Protein 3K0T (pdb70)

B-factor: mean 22.32, std 6.53, range [10.37, 53.37]

Foldseek 3Di:
DDAQDDLQAADDPDPDGLWDDDPQKIWDKHWQDRRVDAHDDDPLSGLVSSQSNVQRRQVSVVHGQAQWAEEEKEFLDCVCVVVNVVVVVRDDPPHHHYYYDHDNADPRRTGIMTTMGGD/DDAFDFLQAADDDDPDGLWDQDPQKIWDKFWQDRRVDAHDDDDLSGLVSRQVNVQRRQVSVVHGQAQWAEDEKEFLDCVCVVSNVVVCVRDDPVHHHYDYDHDNADPPRTGIMTTMGGD/DDAFDFLQAADDDDPDGLWDDDPQKIWDKHWQDRNVDDHDDDLLSGLVSRLVNVQRRQVSVVHGQAQWQEDEKEFLDCVCVVSNVVVCVRDDPVHHHYYYDHDNADPPRTGIMTTMGGHD

Structure (mmCIF, N/CA/C/O backbone):
data_3K0T
#
_entry.id   3K0T
#
_cell.length_a   66.896
_cell.length_b   75.714
_cell.length_c   79.304
_cell.angle_alpha   90.00
_cell.angle_beta   90.00
_cell.angle_gamma   90.00
#
_symmetry.space_group_name_H-M   'P 21 21 21'
#
loop_
_entity.id
_entity.type
_entity.pdbx_description
1 polymer 'Endoribonuclease L-PSP, putative'
2 non-polymer beta-D-glucopyranose
3 water water
#
loop_
_atom_site.group_PDB
_atom_site.id
_atom_site.type_symbol
_atom_site.label_atom_id
_atom_site.label_alt_id
_atom_site.label_comp_id
_atom_site.label_asym_id
_atom_site.label_entity_id
_atom_site.label_seq_id
_atom_site.pdbx_PDB_ins_code
_atom_site.Cartn_x
_atom_site.Cartn_y
_atom_site.Cartn_z
_atom_site.occupancy
_atom_site.B_iso_or_equiv
_atom_site.auth_seq_id
_atom_site.auth_comp_id
_atom_site.auth_asym_id
_atom_site.auth_atom_id
_atom_site.pdbx_PDB_model_num
ATOM 1 N N . LYS A 1 20 ? 31.473 8.718 8.641 1.00 37.24 3 LYS A N 1
ATOM 2 C CA . LYS A 1 20 ? 31.361 10.203 8.514 1.00 37.26 3 LYS A CA 1
ATOM 3 C C . LYS A 1 20 ? 31.939 10.674 7.173 1.00 36.34 3 LYS A C 1
ATOM 4 O O . LYS A 1 20 ? 33.104 10.402 6.841 1.00 36.93 3 LYS A O 1
ATOM 10 N N . THR A 1 21 ? 31.111 11.399 6.423 1.00 33.86 4 THR A N 1
ATOM 11 C CA . THR A 1 21 ? 31.461 11.874 5.092 1.00 32.39 4 THR A CA 1
ATOM 12 C C . THR A 1 21 ? 31.190 13.374 4.927 1.00 29.89 4 THR A C 1
ATOM 13 O O . THR A 1 21 ? 30.177 13.880 5.405 1.00 29.20 4 THR A O 1
ATOM 17 N N . VAL A 1 22 ? 32.084 14.075 4.234 1.00 27.47 5 VAL A N 1
ATOM 18 C CA . VAL A 1 22 ? 31.846 15.471 3.920 1.00 25.08 5 VAL A CA 1
ATOM 19 C C . VAL A 1 22 ? 31.080 15.438 2.603 1.00 24.53 5 VAL A C 1
ATOM 20 O O . VAL A 1 22 ? 31.519 14.796 1.651 1.00 23.93 5 VAL A O 1
ATOM 24 N N . ILE A 1 23 ? 29.931 16.110 2.568 1.00 23.60 6 ILE A N 1
ATOM 25 C CA . ILE A 1 23 ? 29.135 16.201 1.347 1.00 23.09 6 ILE A CA 1
ATOM 26 C C . ILE A 1 23 ? 29.447 17.554 0.712 1.00 23.36 6 ILE A C 1
ATOM 27 O O . ILE A 1 23 ? 29.370 18.597 1.369 1.00 23.15 6 ILE A O 1
ATOM 32 N N . THR A 1 24 ? 29.810 17.521 -0.564 1.00 22.33 7 THR A N 1
ATOM 33 C CA . THR A 1 24 ? 30.198 18.724 -1.274 1.00 22.89 7 THR A CA 1
ATOM 34 C C . THR A 1 24 ? 29.851 18.620 -2.746 1.00 22.36 7 THR A C 1
ATOM 35 O O . THR A 1 24 ? 30.141 17.605 -3.375 1.00 21.83 7 THR A O 1
ATOM 39 N N . SER A 1 25 ? 29.261 19.681 -3.292 1.00 22.27 8 SER A N 1
ATOM 40 C CA . SER A 1 25 ? 28.953 19.760 -4.716 1.00 21.71 8 SER A CA 1
ATOM 41 C C . SER A 1 25 ? 29.230 21.180 -5.203 1.00 21.49 8 SER A C 1
ATOM 42 O O . SER A 1 25 ? 28.870 22.152 -4.528 1.00 21.40 8 SER A O 1
ATOM 45 N N . ASP A 1 26 ? 29.864 21.306 -6.369 1.00 20.68 9 ASP A N 1
ATOM 46 C CA . ASP A 1 26 ? 30.154 22.632 -6.895 1.00 20.38 9 ASP A CA 1
ATOM 47 C C . ASP A 1 26 ? 28.902 23.278 -7.505 1.00 20.48 9 ASP A C 1
ATOM 48 O O . ASP A 1 26 ? 28.943 24.421 -7.947 1.00 20.09 9 ASP A O 1
ATOM 53 N N . LYS A 1 27 ? 27.787 22.546 -7.485 1.00 19.72 10 LYS A N 1
ATOM 54 C CA . LYS A 1 27 ? 26.505 23.069 -7.955 1.00 20.34 10 LYS A CA 1
ATOM 55 C C . LYS A 1 27 ? 25.901 23.926 -6.830 1.00 19.87 10 LYS A C 1
ATOM 56 O O . LYS A 1 27 ? 25.017 24.747 -7.062 1.00 19.02 10 LYS A O 1
ATOM 62 N N . ALA A 1 28 ? 26.381 23.710 -5.604 1.00 19.09 11 ALA A N 1
ATOM 63 C CA . ALA A 1 28 ? 25.909 24.464 -4.430 1.00 18.59 11 ALA A CA 1
ATOM 64 C C . ALA A 1 28 ? 26.963 25.541 -4.133 1.00 18.02 11 ALA A C 1
ATOM 65 O O . ALA A 1 28 ? 28.111 25.403 -4.542 1.00 18.43 11 ALA A O 1
ATOM 67 N N . PRO A 1 29 ? 26.594 26.610 -3.406 1.00 17.22 12 PRO A N 1
ATOM 68 C CA . PRO A 1 29 ? 27.580 27.670 -3.117 1.00 16.91 12 PRO A CA 1
ATOM 69 C C . PRO A 1 29 ? 28.829 27.151 -2.396 1.00 17.14 12 PRO A C 1
ATOM 70 O O . PRO A 1 29 ? 28.728 26.295 -1.518 1.00 15.37 12 PRO A O 1
ATOM 74 N N . ALA A 1 30 ? 29.997 27.687 -2.750 1.00 17.94 13 ALA A N 1
ATOM 75 C CA . ALA A 1 30 ? 31.236 27.272 -2.088 1.00 19.39 13 ALA A CA 1
ATOM 76 C C . ALA A 1 30 ? 31.113 27.522 -0.582 1.00 19.76 13 ALA A C 1
ATOM 77 O O . ALA A 1 30 ? 30.542 28.535 -0.169 1.00 20.43 13 ALA A O 1
ATOM 79 N N . ALA A 1 31 ? 31.617 26.581 0.217 1.00 19.60 14 ALA A N 1
ATOM 80 C CA . ALA A 1 31 ? 31.634 26.695 1.671 1.00 20.81 14 ALA A CA 1
ATOM 81 C C . ALA A 1 31 ? 33.026 27.187 2.065 1.00 22.11 14 ALA A C 1
ATOM 82 O O . ALA A 1 31 ? 33.957 26.395 2.234 1.00 22.40 14 ALA A O 1
ATOM 84 N N . ILE A 1 32 ? 33.166 28.500 2.166 1.00 22.80 15 ILE A N 1
ATOM 85 C CA . ILE A 1 32 ? 34.436 29.103 2.535 1.00 23.51 15 ILE A CA 1
ATOM 86 C C . ILE A 1 32 ? 34.331 29.414 4.016 1.00 22.30 15 ILE A C 1
ATOM 87 O O . ILE A 1 32 ? 33.455 30.155 4.454 1.00 22.67 15 ILE A O 1
ATOM 92 N N . GLY A 1 33 ? 35.195 28.793 4.800 1.00 21.50 16 GLY A N 1
ATOM 93 C CA . GLY A 1 33 ? 35.114 28.993 6.230 1.00 21.14 16 GLY A CA 1
ATOM 94 C C . GLY A 1 33 ? 35.107 27.645 6.914 1.00 20.62 16 GLY A C 1
ATOM 95 O O . GLY A 1 33 ? 35.150 26.608 6.252 1.00 20.14 16 GLY A O 1
ATOM 96 N N . PRO A 1 34 ? 35.023 27.629 8.244 1.00 20.27 17 PRO A N 1
ATOM 97 C CA . PRO A 1 34 ? 35.032 26.361 8.971 1.00 19.65 17 PRO A CA 1
ATOM 98 C C . PRO A 1 34 ? 33.729 25.555 9.022 1.00 18.86 17 PRO A C 1
ATOM 99 O O . PRO A 1 34 ? 33.232 25.252 10.102 1.00 18.85 17 PRO A O 1
ATOM 103 N N . TYR A 1 35 ? 33.180 25.203 7.865 1.00 17.50 18 TYR A N 1
ATOM 104 C CA . TYR A 1 35 ? 31.955 24.398 7.827 1.00 17.27 18 TYR A CA 1
ATOM 105 C C . TYR A 1 35 ? 31.875 23.646 6.510 1.00 17.08 18 TYR A C 1
ATOM 106 O O . TYR A 1 35 ? 32.571 23.987 5.552 1.00 17.03 18 TYR A O 1
ATOM 115 N N . SER A 1 36 ? 31.019 22.632 6.459 1.00 16.23 19 SER A N 1
ATOM 116 C CA . SER A 1 36 ? 30.830 21.862 5.223 1.00 16.62 19 SER A CA 1
ATOM 117 C C . SER A 1 36 ? 29.404 22.063 4.736 1.00 16.18 19 SER A C 1
ATOM 118 O O . SER A 1 36 ? 28.519 22.378 5.535 1.00 16.04 19 SER A O 1
ATOM 121 N N . GLN A 1 37 ? 29.179 21.879 3.437 1.00 16.60 20 GLN A N 1
ATOM 122 C CA . GLN A 1 37 ? 27.829 22.004 2.881 1.00 16.74 20 GLN A CA 1
ATOM 123 C C . GLN A 1 37 ? 26.907 21.045 3.617 1.00 16.79 20 GLN A C 1
ATOM 124 O O . GLN A 1 37 ? 25.762 21.372 3.916 1.00 17.04 20 GLN A O 1
ATOM 130 N N . ALA A 1 38 ? 27.417 19.857 3.913 1.00 16.59 21 ALA A N 1
ATOM 131 C CA . ALA A 1 38 ? 26.665 18.871 4.685 1.00 17.75 21 ALA A CA 1
ATOM 132 C C . ALA A 1 38 ? 27.601 17.804 5.240 1.00 17.80 21 ALA A C 1
ATOM 133 O O . ALA A 1 38 ? 28.687 17.590 4.707 1.00 18.19 21 ALA A O 1
ATOM 135 N N . ILE A 1 39 ? 27.193 17.170 6.336 1.00 18.91 22 ILE A N 1
ATOM 136 C CA . ILE A 1 39 ? 27.976 16.084 6.923 1.00 19.74 22 ILE A CA 1
ATOM 137 C C . ILE A 1 39 ? 27.057 14.874 7.010 1.00 21.21 22 ILE A C 1
ATOM 138 O O . ILE A 1 39 ? 25.949 14.958 7.544 1.00 20.18 22 ILE A O 1
ATOM 143 N N . LYS A 1 40 ? 27.513 13.757 6.459 1.00 22.39 23 LYS A N 1
ATOM 144 C CA . LYS A 1 40 ? 26.750 12.518 6.532 1.00 24.66 23 LYS A CA 1
ATOM 145 C C . LYS A 1 40 ? 27.314 11.661 7.663 1.00 25.18 23 LYS A C 1
ATOM 146 O O . LYS A 1 40 ? 28.501 11.369 7.674 1.00 25.85 23 LYS A O 1
ATOM 152 N N . ALA A 1 41 ? 26.471 11.289 8.624 1.00 25.89 24 ALA A N 1
ATOM 153 C CA . ALA A 1 41 ? 26.903 10.428 9.724 1.00 26.13 24 ALA A CA 1
ATOM 154 C C . ALA A 1 41 ? 25.938 9.249 9.766 1.00 26.65 24 ALA A C 1
ATOM 155 O O . ALA A 1 41 ? 24.774 9.388 10.158 1.00 26.41 24 ALA A O 1
ATOM 157 N N . GLY A 1 42 ? 26.429 8.090 9.334 1.00 27.47 25 GLY A N 1
ATOM 158 C CA . GLY A 1 42 ? 25.583 6.912 9.267 1.00 27.00 25 GLY A CA 1
ATOM 159 C C . GLY A 1 42 ? 24.590 7.146 8.146 1.00 26.95 25 GLY A C 1
ATOM 160 O O . GLY A 1 42 ? 24.982 7.473 7.027 1.00 27.11 25 GLY A O 1
ATOM 161 N N . ASN A 1 43 ? 23.306 7.010 8.457 1.00 25.75 26 ASN A N 1
ATOM 162 C CA . ASN A 1 43 ? 22.249 7.233 7.477 1.00 26.02 26 ASN A CA 1
ATOM 163 C C . ASN A 1 43 ? 21.742 8.674 7.475 1.00 24.70 26 ASN A C 1
ATOM 164 O O . ASN A 1 43 ? 20.949 9.053 6.614 1.00 24.64 26 ASN A O 1
ATOM 169 N N . THR A 1 44 ? 22.195 9.466 8.441 1.00 22.66 27 THR A N 1
ATOM 170 C CA . THR A 1 44 ? 21.698 10.827 8.585 1.00 21.61 27 THR A CA 1
ATOM 171 C C . THR A 1 44 ? 22.605 11.926 8.013 1.00 20.89 27 THR A C 1
ATOM 172 O O . THR A 1 44 ? 23.805 11.996 8.310 1.00 21.20 27 THR A O 1
ATOM 176 N N . VAL A 1 45 ? 22.025 12.775 7.170 1.00 19.58 28 VAL A N 1
ATOM 177 C CA . VAL A 1 45 ? 22.778 13.866 6.565 1.00 19.54 28 VAL A CA 1
ATOM 178 C C . VAL A 1 45 ? 22.311 15.184 7.169 1.00 19.29 28 VAL A C 1
ATOM 179 O O . VAL A 1 45 ? 21.136 15.558 7.054 1.00 18.97 28 VAL A O 1
ATOM 183 N N . TYR A 1 46 ? 23.247 15.861 7.829 1.00 18.31 29 TYR A N 1
ATOM 184 C CA . TYR A 1 46 ? 23.014 17.152 8.462 1.00 18.34 29 TYR A CA 1
ATOM 185 C C . TYR A 1 46 ? 23.451 18.204 7.465 1.00 18.23 29 TYR A C 1
ATOM 186 O O . TYR A 1 46 ? 24.645 18.360 7.193 1.00 18.56 29 TYR A O 1
ATOM 203 N N . SER A 1 48 ? 23.793 22.086 6.017 1.00 16.35 31 SER A N 1
ATOM 204 C CA . SER A 1 48 ? 23.984 23.451 6.464 1.00 15.96 31 SER A CA 1
ATOM 205 C C . SER A 1 48 ? 22.860 24.332 5.975 1.00 15.89 31 SER A C 1
ATOM 206 O O . SER A 1 48 ? 22.161 24.003 5.017 1.00 14.97 31 SER A O 1
ATOM 209 N N . GLY A 1 49 ? 22.714 25.468 6.640 1.00 16.13 32 GLY A N 1
ATOM 210 C CA . GLY A 1 49 ? 21.714 26.421 6.235 1.00 16.01 32 GLY A CA 1
ATOM 211 C C . GLY A 1 49 ? 22.157 26.910 4.883 1.00 16.58 32 GLY A C 1
ATOM 212 O O . GLY A 1 49 ? 23.358 27.088 4.630 1.00 17.36 32 GLY A O 1
ATOM 213 N N . GLN A 1 50 ? 21.196 27.093 3.992 1.00 15.55 33 GLN A N 1
ATOM 214 C CA . GLN A 1 50 ? 21.519 27.596 2.674 1.00 15.55 33 GLN A CA 1
ATOM 215 C C . GLN A 1 50 ? 20.843 28.953 2.527 1.00 14.71 33 GLN A C 1
ATOM 216 O O . GLN A 1 50 ? 19.694 29.124 2.917 1.00 14.79 33 GLN A O 1
ATOM 222 N N . ILE A 1 51 ? 21.577 29.929 2.005 1.00 14.75 34 ILE A N 1
ATOM 223 C CA . ILE A 1 51 ? 20.997 31.240 1.762 1.00 14.39 34 ILE A CA 1
ATOM 224 C C . ILE A 1 51 ? 20.866 31.411 0.252 1.00 14.30 34 ILE A C 1
ATOM 225 O O . ILE A 1 51 ? 21.367 30.589 -0.516 1.00 13.03 34 ILE A O 1
ATOM 230 N N . PRO A 1 52 ? 20.176 32.473 -0.184 1.00 14.29 35 PRO A N 1
ATOM 231 C CA . PRO A 1 52 ? 19.952 32.764 -1.602 1.00 15.14 35 PRO A CA 1
ATOM 232 C C . PRO A 1 52 ? 21.174 33.151 -2.427 1.00 15.00 35 PRO A C 1
ATOM 233 O O . PRO A 1 52 ? 21.104 34.112 -3.187 1.00 15.20 35 PRO A O 1
ATOM 237 N N . LEU A 1 53 ? 22.275 32.414 -2.310 1.00 15.57 36 LEU A N 1
ATOM 238 C CA . LEU A 1 53 ? 23.471 32.728 -3.087 1.00 16.10 36 LEU A CA 1
ATOM 239 C C . LEU A 1 53 ? 23.427 32.040 -4.444 1.00 15.90 36 LEU A C 1
ATOM 240 O O . LEU A 1 53 ? 23.095 30.866 -4.530 1.00 15.89 36 LEU A O 1
ATOM 245 N N . ASP A 1 54 ? 23.747 32.784 -5.500 1.00 16.40 37 ASP A N 1
ATOM 246 C CA . ASP A 1 54 ? 23.853 32.216 -6.853 1.00 16.63 37 ASP A CA 1
ATOM 247 C C . ASP A 1 54 ? 25.261 31.620 -6.770 1.00 17.03 37 ASP A C 1
ATOM 248 O O . ASP A 1 54 ? 26.229 32.354 -6.625 1.00 17.83 37 ASP A O 1
ATOM 253 N N . PRO A 1 55 ? 25.394 30.285 -6.861 1.00 17.11 38 PRO A N 1
ATOM 254 C 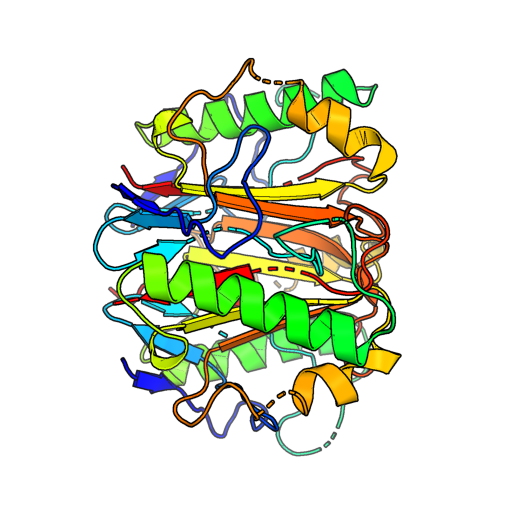CA . PRO A 1 55 ? 26.730 29.681 -6.757 1.00 16.99 38 PRO A CA 1
ATOM 255 C C . PRO A 1 55 ? 27.821 30.268 -7.655 1.00 17.44 38 PRO A C 1
ATOM 256 O O . PRO A 1 55 ? 28.958 30.408 -7.227 1.00 16.76 38 PRO A O 1
ATOM 260 N N . SER A 1 56 ? 27.480 30.603 -8.895 1.00 18.61 39 SER A N 1
ATOM 261 C CA . SER A 1 56 ? 28.474 31.136 -9.825 1.00 20.16 39 SER A CA 1
ATOM 262 C C . SER A 1 56 ? 28.850 32.596 -9.598 1.00 19.28 39 SER A C 1
ATOM 263 O O . SER A 1 56 ? 29.930 33.015 -9.993 1.00 20.68 39 SER A O 1
ATOM 266 N N . THR A 1 57 ? 27.984 33.387 -8.977 1.00 18.64 40 THR A N 1
ATOM 267 C CA . THR A 1 57 ? 28.351 34.781 -8.746 1.00 18.10 40 THR A CA 1
ATOM 268 C C . THR A 1 57 ? 28.640 35.091 -7.284 1.00 17.61 40 THR A C 1
ATOM 269 O O . THR A 1 57 ? 29.251 36.115 -6.973 1.00 17.34 40 THR A O 1
ATOM 281 N N . GLU A 1 59 ? 26.632 36.123 -5.094 1.00 17.91 42 GLU A N 1
ATOM 282 C CA . GLU A 1 59 ? 25.833 37.293 -4.704 1.00 18.21 42 GLU A CA 1
ATOM 283 C C . GLU A 1 59 ? 24.419 36.729 -4.498 1.00 17.67 42 GLU A C 1
ATOM 284 O O . GLU A 1 59 ? 24.088 35.681 -5.058 1.00 17.41 42 GLU A O 1
ATOM 290 N N . LEU A 1 60 ? 23.593 37.427 -3.725 1.00 17.22 43 LEU A N 1
ATOM 291 C CA . LEU A 1 60 ? 22.219 36.995 -3.525 1.00 17.38 43 LEU A CA 1
ATOM 292 C C . LEU A 1 60 ? 21.394 37.360 -4.746 1.00 17.02 43 LEU A C 1
ATOM 293 O O . LEU A 1 60 ? 21.596 38.422 -5.328 1.00 17.14 43 LEU A O 1
ATOM 298 N N . VAL A 1 61 ? 20.475 36.478 -5.136 1.00 16.76 44 VAL A N 1
ATOM 299 C CA . VAL A 1 61 ? 19.601 36.767 -6.269 1.00 17.03 44 VAL A CA 1
ATOM 300 C C . VAL A 1 61 ? 18.564 37.770 -5.739 1.00 18.00 44 VAL A C 1
ATOM 301 O O . VAL A 1 61 ? 18.300 37.806 -4.531 1.00 17.41 44 VAL A O 1
ATOM 305 N N . GLU A 1 62 ? 18.008 38.594 -6.627 1.00 18.20 45 GLU A N 1
ATOM 306 C CA . GLU A 1 62 ? 17.026 39.618 -6.241 1.00 19.87 45 GLU A CA 1
ATOM 307 C C . GLU A 1 62 ? 15.572 39.109 -6.267 1.00 18.39 45 GLU A C 1
ATOM 308 O O . GLU A 1 62 ? 15.183 38.371 -7.170 1.00 18.46 45 GLU A O 1
ATOM 314 N N . GLY A 1 63 ? 14.772 39.513 -5.281 1.00 17.43 46 GLY A N 1
ATOM 315 C CA . GLY A 1 63 ? 13.366 39.109 -5.239 1.00 16.38 46 GLY A CA 1
ATOM 316 C C . GLY A 1 63 ? 13.082 37.938 -4.307 1.00 16.29 46 GLY A C 1
ATOM 317 O O . GLY A 1 63 ? 13.820 36.945 -4.315 1.00 16.15 46 GLY A O 1
ATOM 318 N N . ILE A 1 64 ? 12.008 38.026 -3.518 1.00 14.79 47 ILE A N 1
ATOM 319 C CA . ILE A 1 64 ? 11.707 36.960 -2.563 1.00 15.23 47 ILE A CA 1
ATOM 320 C C . ILE A 1 64 ? 11.436 35.584 -3.208 1.00 15.23 47 ILE A C 1
ATOM 321 O O . ILE A 1 64 ? 11.962 34.573 -2.736 1.00 15.19 47 ILE A O 1
ATOM 326 N N . GLU A 1 65 ? 10.675 35.535 -4.304 1.00 15.12 48 GLU A N 1
ATOM 327 C CA . GLU A 1 65 ? 10.398 34.261 -4.975 1.00 15.83 48 GLU A CA 1
ATOM 328 C C . GLU A 1 65 ? 11.709 33.646 -5.485 1.00 15.49 48 GLU A C 1
ATOM 329 O O . GLU A 1 65 ? 11.953 32.453 -5.306 1.00 14.56 48 GLU A O 1
ATOM 335 N N . ALA A 1 66 ? 12.544 34.465 -6.118 1.00 15.01 49 ALA A N 1
ATOM 336 C CA . ALA A 1 66 ? 13.820 33.982 -6.629 1.00 15.71 49 ALA A CA 1
ATOM 337 C C . ALA A 1 66 ? 14.739 33.541 -5.485 1.00 15.39 49 ALA A C 1
ATOM 338 O O . ALA A 1 66 ? 15.500 32.594 -5.639 1.00 15.82 49 ALA A O 1
ATOM 340 N N . GLN A 1 67 ? 14.673 34.223 -4.342 1.00 15.37 50 GLN A N 1
ATOM 341 C CA . GLN A 1 67 ? 15.509 33.844 -3.204 1.00 14.44 50 GLN A CA 1
ATOM 342 C C . GLN A 1 67 ? 15.032 32.520 -2.607 1.00 14.92 50 GLN A C 1
ATOM 343 O O . GLN A 1 67 ? 15.853 31.649 -2.296 1.00 14.03 50 GLN A O 1
ATOM 349 N N . ILE A 1 68 ? 13.713 32.358 -2.455 1.00 15.28 51 ILE A N 1
ATOM 350 C CA . ILE A 1 68 ? 13.176 31.108 -1.913 1.00 15.55 51 ILE A CA 1
ATOM 351 C C . ILE A 1 68 ? 13.577 29.980 -2.851 1.00 15.75 51 ILE A C 1
ATOM 352 O O . ILE A 1 68 ? 14.058 28.920 -2.414 1.00 14.54 51 ILE A O 1
ATOM 357 N N . THR A 1 69 ? 13.403 30.225 -4.146 1.00 15.40 52 THR A N 1
ATOM 358 C CA . THR A 1 69 ? 13.718 29.226 -5.158 1.00 16.06 52 THR A CA 1
ATOM 359 C C . THR A 1 69 ? 15.207 28.900 -5.143 1.00 16.13 52 THR A C 1
ATOM 360 O O . THR A 1 69 ? 15.585 27.736 -5.254 1.00 16.23 52 THR A O 1
ATOM 364 N N . GLN A 1 70 ? 16.057 29.916 -4.992 1.00 16.09 53 GLN A N 1
ATOM 365 C CA . GLN A 1 70 ? 17.494 29.654 -4.962 1.00 15.71 53 GLN A CA 1
ATOM 366 C C . GLN A 1 70 ? 17.907 28.825 -3.749 1.00 15.38 53 GLN A C 1
ATOM 367 O O . GLN A 1 70 ? 18.798 27.981 -3.856 1.00 15.92 53 GLN A O 1
ATOM 373 N N . VAL A 1 71 ? 17.289 29.071 -2.594 1.00 15.04 54 VAL A N 1
ATOM 374 C CA . VAL A 1 71 ? 17.634 28.282 -1.407 1.00 14.71 54 VAL A CA 1
ATOM 375 C C . VAL A 1 71 ? 17.260 26.819 -1.654 1.00 14.48 54 VAL A C 1
ATOM 376 O O . VAL A 1 71 ? 18.016 25.911 -1.298 1.00 14.15 54 VAL A O 1
ATOM 380 N N . PHE A 1 72 ? 16.104 26.584 -2.275 1.00 14.07 55 PHE A N 1
ATOM 381 C CA . PHE A 1 72 ? 15.708 25.209 -2.555 1.00 13.99 55 PHE A CA 1
ATOM 382 C C . PHE A 1 72 ? 16.642 24.560 -3.579 1.00 14.65 55 PHE A C 1
ATOM 383 O O . PHE A 1 72 ? 17.002 23.396 -3.428 1.00 14.95 55 PHE A O 1
ATOM 391 N N . GLU A 1 73 ? 17.050 25.307 -4.602 1.00 15.18 56 GLU A N 1
ATOM 392 C CA . GLU A 1 73 ? 17.985 24.770 -5.594 1.00 16.16 56 GLU A CA 1
ATOM 393 C C . GLU A 1 73 ? 19.317 24.407 -4.923 1.00 16.40 56 GLU A C 1
ATOM 394 O O . GLU A 1 73 ? 19.890 23.354 -5.190 1.00 16.69 56 GLU A O 1
ATOM 400 N N . ASN A 1 74 ? 19.801 25.285 -4.047 1.00 16.24 57 ASN A N 1
ATOM 401 C CA . ASN A 1 74 ? 21.055 25.033 -3.344 1.00 15.85 57 ASN A CA 1
ATOM 402 C C . ASN A 1 74 ? 20.951 23.780 -2.463 1.00 15.41 57 ASN A C 1
ATOM 403 O O . ASN A 1 74 ? 21.854 22.929 -2.484 1.00 15.42 57 ASN A O 1
ATOM 408 N N . LEU A 1 75 ? 19.854 23.650 -1.712 1.00 14.01 58 LEU A N 1
ATOM 409 C CA . LEU A 1 75 ? 19.665 22.467 -0.876 1.00 14.30 58 LEU A CA 1
ATOM 410 C C . LEU A 1 75 ? 19.505 21.212 -1.744 1.00 15.26 58 LEU A C 1
ATOM 411 O O . LEU A 1 75 ? 19.975 20.128 -1.370 1.00 14.28 58 LEU A O 1
ATOM 416 N N . LYS A 1 76 ? 18.838 21.357 -2.889 1.00 15.18 59 LYS A N 1
ATOM 417 C CA . LYS A 1 76 ? 18.645 20.224 -3.799 1.00 17.43 59 LYS A CA 1
ATOM 418 C C . LYS A 1 76 ? 20.006 19.715 -4.295 1.00 17.42 59 LYS A C 1
ATOM 419 O O . LYS A 1 76 ? 20.240 18.510 -4.334 1.00 17.90 59 LYS A O 1
ATOM 425 N N . SER A 1 77 ? 20.902 20.642 -4.639 1.00 16.95 60 SER A N 1
ATOM 426 C CA . SER A 1 77 ? 22.255 20.299 -5.087 1.00 17.64 60 SER A CA 1
ATOM 427 C C . SER A 1 77 ? 23.047 19.517 -4.033 1.00 17.95 60 SER A C 1
ATOM 428 O O . SER A 1 77 ? 23.766 18.572 -4.351 1.00 18.49 60 SER A O 1
ATOM 431 N N . VAL A 1 78 ? 22.908 19.917 -2.777 1.00 18.24 61 VAL A N 1
ATOM 432 C CA . VAL A 1 78 ? 23.612 19.250 -1.683 1.00 18.27 61 VAL A CA 1
ATOM 433 C C . VAL A 1 78 ? 22.999 17.862 -1.427 1.00 18.44 61 VAL A C 1
ATOM 434 O O . VAL A 1 78 ? 23.726 16.880 -1.254 1.00 17.07 61 VAL A O 1
ATOM 438 N N . ALA A 1 79 ? 21.670 17.790 -1.432 1.00 18.10 62 ALA A N 1
ATOM 439 C CA . ALA A 1 79 ? 20.971 16.520 -1.255 1.00 20.08 62 ALA A CA 1
ATOM 440 C C . ALA A 1 79 ? 21.414 15.528 -2.344 1.00 20.95 62 ALA A C 1
ATOM 441 O O . ALA A 1 79 ? 21.657 14.359 -2.060 1.00 21.69 62 ALA A O 1
ATOM 443 N N . GLN A 1 80 ? 21.546 15.996 -3.582 1.00 21.34 63 GLN A N 1
ATOM 444 C CA . GLN A 1 80 ? 21.989 15.109 -4.657 1.00 22.71 63 GLN A CA 1
ATOM 445 C C . GLN A 1 80 ? 23.432 14.618 -4.449 1.00 22.67 63 GLN A C 1
ATOM 446 O O . GLN A 1 80 ? 23.739 13.451 -4.687 1.00 23.36 63 GLN A O 1
ATOM 452 N N . ALA A 1 81 ? 24.300 15.503 -3.975 1.00 22.89 64 ALA A N 1
ATOM 453 C CA . ALA A 1 81 ? 25.692 15.155 -3.700 1.00 23.55 64 ALA A CA 1
ATOM 454 C C . ALA A 1 81 ? 25.769 14.106 -2.586 1.00 23.76 64 ALA A C 1
ATOM 455 O O . ALA A 1 81 ? 26.755 13.379 -2.474 1.00 24.05 64 ALA A O 1
ATOM 457 N N . ALA A 1 82 ? 24.725 14.041 -1.761 1.00 23.84 65 ALA A N 1
ATOM 458 C CA . ALA A 1 82 ? 24.660 13.079 -0.658 1.00 24.05 65 ALA A CA 1
ATOM 459 C C . ALA A 1 82 ? 24.006 11.767 -1.090 1.00 24.56 65 ALA A C 1
ATOM 460 O O . ALA A 1 82 ? 23.772 10.877 -0.271 1.00 24.52 65 ALA A O 1
ATOM 462 N N . GLY A 1 83 ? 23.711 11.660 -2.383 1.00 24.69 66 GLY A N 1
ATOM 463 C CA . GLY A 1 83 ? 23.096 10.457 -2.921 1.00 25.00 66 GLY A CA 1
ATOM 464 C C . GLY A 1 83 ? 21.616 10.344 -2.597 1.00 25.22 66 GLY A C 1
ATOM 465 O O . GLY A 1 83 ? 21.045 9.246 -2.587 1.00 25.86 66 GLY A O 1
ATOM 466 N N . GLY A 1 84 ? 20.985 11.481 -2.323 1.00 24.33 67 GLY A N 1
ATOM 467 C CA . GLY A 1 84 ? 19.569 11.464 -1.995 1.00 23.24 67 GLY A CA 1
ATOM 468 C C . GLY A 1 84 ? 18.796 12.510 -2.772 1.00 22.42 67 GLY A C 1
ATOM 469 O O . GLY A 1 84 ? 19.213 12.916 -3.857 1.00 22.48 67 GLY A O 1
ATOM 470 N N . SER A 1 85 ? 17.668 12.940 -2.206 1.00 21.18 68 SER A N 1
ATOM 471 C CA . SER A 1 85 ? 16.811 13.972 -2.795 1.00 20.31 68 SER A CA 1
ATOM 472 C C . SER A 1 85 ? 15.883 14.515 -1.710 1.00 19.53 68 SER A C 1
ATOM 473 O O . SER A 1 85 ? 15.928 14.067 -0.566 1.00 18.81 68 SER A O 1
ATOM 476 N N . PHE A 1 86 ? 15.031 15.468 -2.076 1.00 19.10 69 PHE A N 1
ATOM 477 C CA . PHE A 1 86 ? 14.083 16.048 -1.132 1.00 18.40 69 PHE A CA 1
ATOM 478 C C . PHE A 1 86 ? 13.113 15.011 -0.552 1.00 19.15 69 PHE A C 1
ATOM 479 O O . PHE A 1 86 ? 12.505 15.247 0.490 1.00 17.85 69 PHE A O 1
ATOM 487 N N . LYS A 1 87 ? 12.980 13.863 -1.219 1.00 19.84 70 LYS A N 1
ATOM 488 C CA . LYS A 1 87 ? 12.123 12.782 -0.717 1.00 21.25 70 LYS A CA 1
ATOM 489 C C . LYS A 1 87 ? 12.678 12.246 0.606 1.00 21.39 70 LYS A C 1
ATOM 490 O O . LYS A 1 87 ? 11.931 11.723 1.441 1.00 21.62 70 LYS A O 1
ATOM 496 N N . ASP A 1 88 ? 13.991 12.377 0.791 1.00 21.06 71 ASP A N 1
ATOM 497 C CA . ASP A 1 88 ? 14.657 11.880 2.001 1.00 21.05 71 ASP A CA 1
ATOM 498 C C . ASP A 1 88 ? 14.735 12.877 3.158 1.00 20.59 71 ASP A C 1
ATOM 499 O O . ASP A 1 88 ? 15.240 12.543 4.229 1.00 20.57 71 ASP A O 1
ATOM 504 N N . ILE A 1 89 ? 14.265 14.103 2.938 1.00 20.05 72 ILE A N 1
ATOM 505 C CA . ILE A 1 89 ? 14.286 15.117 3.988 1.00 19.25 72 ILE A CA 1
ATOM 506 C C . ILE A 1 89 ? 13.214 14.806 5.029 1.00 19.14 72 ILE A C 1
ATOM 507 O O . ILE A 1 89 ? 12.031 14.689 4.708 1.00 18.96 72 ILE A O 1
ATOM 512 N N . VAL A 1 90 ? 13.633 14.681 6.282 1.00 18.86 73 VAL A N 1
ATOM 513 C CA . VAL A 1 90 ? 12.702 14.383 7.362 1.00 18.75 73 VAL A CA 1
ATOM 514 C C . VAL A 1 90 ? 12.338 15.640 8.163 1.00 18.19 73 VAL A C 1
ATOM 515 O O . VAL A 1 90 ? 11.266 15.692 8.765 1.00 17.96 73 VAL A O 1
ATOM 519 N N . LYS A 1 91 ? 13.222 16.643 8.162 1.00 17.33 74 LYS A N 1
ATOM 520 C CA . LYS A 1 91 ? 12.986 17.904 8.882 1.00 17.86 74 LYS A CA 1
ATOM 521 C C . LYS A 1 91 ? 13.548 19.102 8.102 1.00 17.90 74 LYS A C 1
ATOM 522 O O . LYS A 1 91 ? 14.654 19.044 7.577 1.00 17.42 74 LYS A O 1
ATOM 528 N N . LEU A 1 92 ? 12.789 20.191 8.048 1.00 17.86 75 LEU A N 1
ATOM 529 C CA . LEU A 1 92 ? 13.220 21.394 7.341 1.00 17.79 75 LEU A CA 1
ATOM 530 C C . LEU A 1 92 ? 13.005 22.605 8.243 1.00 17.71 75 LEU A C 1
ATOM 531 O O . LEU A 1 92 ? 11.942 22.747 8.825 1.00 18.14 75 LEU A O 1
ATOM 536 N N . ASN A 1 93 ? 14.003 23.470 8.381 1.00 17.43 76 ASN A N 1
ATOM 537 C CA . ASN A 1 93 ? 13.811 24.668 9.190 1.00 17.24 76 ASN A CA 1
ATOM 538 C C . ASN A 1 93 ? 13.765 25.844 8.249 1.00 15.52 76 ASN A C 1
ATOM 539 O O . ASN A 1 93 ? 14.613 25.975 7.375 1.00 15.47 76 ASN A O 1
ATOM 544 N N . ILE A 1 94 ? 12.759 26.687 8.422 1.00 15.00 77 ILE A N 1
ATOM 545 C CA . ILE A 1 94 ? 12.600 27.850 7.566 1.00 14.78 77 ILE A CA 1
ATOM 546 C C . ILE A 1 94 ? 12.827 29.125 8.368 1.00 14.41 77 ILE A C 1
ATOM 547 O O . ILE A 1 94 ? 12.169 29.359 9.379 1.00 14.11 77 ILE A O 1
ATOM 552 N N . PHE A 1 95 ? 13.783 29.940 7.922 1.00 14.11 78 PHE A N 1
ATOM 553 C CA . PHE A 1 95 ? 14.074 31.214 8.580 1.00 14.06 78 PHE A CA 1
ATOM 554 C C . PHE A 1 95 ? 13.762 32.354 7.621 1.00 14.62 78 PHE A C 1
ATOM 555 O O . PHE A 1 95 ? 14.378 32.465 6.557 1.00 14.80 78 PHE A O 1
ATOM 563 N N . LEU A 1 96 ? 12.816 33.208 8.010 1.00 15.24 79 LEU A N 1
ATOM 564 C CA . LEU A 1 96 ? 12.406 34.349 7.180 1.00 16.01 79 LEU A CA 1
ATOM 565 C C . LEU A 1 96 ? 12.518 35.685 7.908 1.00 16.20 79 LEU A C 1
ATOM 566 O O . LEU A 1 96 ? 12.152 35.795 9.083 1.00 16.16 79 LEU A O 1
ATOM 571 N N . THR A 1 97 ? 13.017 36.703 7.221 1.00 16.07 80 THR A N 1
ATOM 572 C CA . THR A 1 97 ? 13.088 38.008 7.859 1.00 16.88 80 THR A CA 1
ATOM 573 C C . THR A 1 97 ? 11.687 38.607 7.858 1.00 16.63 80 THR A C 1
ATOM 574 O O . THR A 1 97 ? 11.388 39.470 8.659 1.00 17.46 80 THR A O 1
ATOM 578 N N . ASP A 1 98 ? 10.826 38.124 6.968 1.00 16.58 81 ASP A N 1
ATOM 579 C CA . ASP A 1 98 ? 9.453 38.628 6.878 1.00 16.97 81 ASP A CA 1
ATOM 580 C C . ASP A 1 98 ? 8.449 37.490 6.649 1.00 17.00 81 ASP A C 1
ATOM 581 O O . ASP A 1 98 ? 8.306 36.981 5.537 1.00 17.29 81 ASP A O 1
ATOM 586 N N . LEU A 1 99 ? 7.743 37.105 7.710 1.00 17.17 82 LEU A N 1
ATOM 587 C CA . LEU A 1 99 ? 6.766 36.024 7.633 1.00 17.36 82 LEU A CA 1
ATOM 588 C C . LEU A 1 99 ? 5.590 36.313 6.691 1.00 18.18 82 LEU A C 1
ATOM 589 O O . LEU A 1 99 ? 4.801 35.426 6.388 1.00 17.49 82 LEU A O 1
ATOM 594 N N . GLY A 1 100 ? 5.479 37.550 6.217 1.00 18.58 83 GLY A N 1
ATOM 595 C CA . GLY A 1 100 ? 4.442 37.852 5.248 1.00 19.11 83 GLY A CA 1
ATOM 596 C C . GLY A 1 100 ? 4.729 37.039 3.993 1.00 19.09 83 GLY A C 1
ATOM 597 O O . GLY A 1 100 ? 3.859 36.848 3.153 1.00 19.37 83 GLY A O 1
ATOM 598 N N . HIS A 1 101 ? 5.959 36.546 3.866 1.00 18.96 84 HIS A N 1
ATOM 599 C CA . HIS A 1 101 ? 6.330 35.733 2.699 1.00 18.10 84 HIS A CA 1
ATOM 600 C C . HIS A 1 101 ? 6.218 34.220 2.923 1.00 18.24 84 HIS A C 1
ATOM 601 O O . HIS A 1 101 ? 6.556 33.434 2.031 1.00 17.72 84 HIS A O 1
ATOM 608 N N . PHE A 1 102 ? 5.747 33.812 4.101 1.00 17.19 85 PHE A N 1
ATOM 609 C CA . PHE A 1 102 ? 5.608 32.385 4.415 1.00 17.68 85 PHE A CA 1
ATOM 610 C C . PHE A 1 102 ? 4.668 31.643 3.453 1.00 17.39 85 PHE A C 1
ATOM 611 O O . PHE A 1 102 ? 4.934 30.495 3.088 1.00 17.00 85 PHE A O 1
ATOM 619 N N . ALA A 1 103 ? 3.572 32.280 3.037 1.00 17.78 86 ALA A N 1
ATOM 620 C CA . ALA A 1 103 ? 2.653 31.626 2.098 1.00 17.61 86 ALA A CA 1
ATOM 621 C C . ALA A 1 103 ? 3.380 31.377 0.769 1.00 18.10 86 ALA A C 1
ATOM 622 O O . ALA A 1 103 ? 3.109 30.392 0.087 1.00 17.86 86 ALA A O 1
ATOM 624 N N . LYS A 1 104 ? 4.310 32.268 0.411 1.00 17.88 87 LYS A N 1
ATOM 625 C CA . LYS A 1 104 ? 5.077 32.116 -0.829 1.00 17.27 87 LYS A CA 1
ATOM 626 C C . LYS A 1 104 ? 6.021 30.911 -0.703 1.00 17.01 87 LYS A C 1
ATOM 627 O O . LYS A 1 104 ? 6.208 30.165 -1.667 1.00 16.94 87 LYS A O 1
ATOM 633 N N . VAL A 1 105 ? 6.603 30.714 0.480 1.00 16.29 88 VAL A N 1
ATOM 634 C CA . VAL A 1 105 ? 7.465 29.544 0.702 1.00 16.80 88 VAL A CA 1
ATOM 635 C C . VAL A 1 105 ? 6.593 28.292 0.522 1.00 16.57 88 VAL A C 1
ATOM 636 O O . VAL A 1 105 ? 6.959 27.368 -0.195 1.00 16.19 88 VAL A O 1
ATOM 640 N N . ASN A 1 106 ? 5.426 28.289 1.161 1.00 16.95 89 ASN A N 1
ATOM 641 C CA . ASN A 1 106 ? 4.496 27.160 1.071 1.00 17.59 89 ASN A CA 1
ATOM 642 C C . ASN A 1 106 ? 4.141 26.837 -0.372 1.00 17.92 89 ASN A C 1
ATOM 643 O O . ASN A 1 106 ? 4.083 25.681 -0.760 1.00 18.33 89 ASN A O 1
ATOM 648 N N . GLU A 1 107 ? 3.925 27.874 -1.166 1.00 18.32 90 GLU A N 1
ATOM 649 C CA . GLU A 1 107 ? 3.580 27.705 -2.566 1.00 19.16 90 GLU A CA 1
ATOM 650 C C . GLU A 1 107 ? 4.710 27.089 -3.391 1.00 18.73 90 GLU A C 1
ATOM 651 O O . GLU A 1 107 ? 4.500 26.107 -4.118 1.00 18.37 90 GLU A O 1
ATOM 657 N N . ILE A 1 108 ? 5.904 27.668 -3.276 1.00 18.24 91 ILE A N 1
ATOM 658 C CA . ILE A 1 108 ? 7.066 27.193 -4.019 1.00 17.42 91 ILE A CA 1
ATOM 659 C C . ILE A 1 108 ? 7.458 25.774 -3.598 1.00 17.68 91 ILE A C 1
ATOM 660 O O . ILE A 1 108 ? 7.977 24.993 -4.404 1.00 16.49 91 ILE A O 1
ATOM 673 N N . GLY A 1 110 ? 5.465 23.465 -3.186 1.00 18.65 93 GLY A N 1
ATOM 674 C CA . GLY A 1 110 ? 4.644 22.549 -3.974 1.00 18.98 93 GLY A CA 1
ATOM 675 C C . GLY A 1 110 ? 5.364 22.086 -5.236 1.00 19.89 93 GLY A C 1
ATOM 676 O O . GLY A 1 110 ? 4.982 21.106 -5.888 1.00 19.99 93 GLY A O 1
ATOM 677 N N . SER A 1 111 ? 6.428 22.797 -5.582 1.00 19.37 94 SER A N 1
ATOM 678 C CA . SER A 1 111 ? 7.186 22.462 -6.770 1.00 20.36 94 SER A CA 1
ATOM 679 C C . SER A 1 111 ? 8.460 21.666 -6.448 1.00 19.97 94 SER A C 1
ATOM 680 O O . SER A 1 111 ? 9.181 21.242 -7.348 1.00 20.94 94 SER A O 1
ATOM 683 N N . TYR A 1 112 ? 8.722 21.445 -5.163 1.00 19.32 95 TYR A N 1
ATOM 684 C CA . TYR A 1 112 ? 9.927 20.725 -4.730 1.00 19.16 95 TYR A CA 1
ATOM 685 C C . TYR A 1 112 ? 9.652 19.519 -3.848 1.00 18.34 95 TYR A C 1
ATOM 686 O O . TYR A 1 112 ? 10.524 18.671 -3.651 1.00 18.58 95 TYR A O 1
ATOM 695 N N . PHE A 1 113 ? 8.440 19.451 -3.310 1.00 18.89 96 PHE A N 1
ATOM 696 C CA . PHE A 1 113 ? 8.079 18.391 -2.370 1.00 19.04 96 PHE A CA 1
ATOM 697 C C . PHE A 1 113 ? 6.709 17.770 -2.651 1.00 19.72 96 PHE A C 1
ATOM 698 O O . PHE A 1 113 ? 5.839 18.401 -3.250 1.00 19.37 96 PHE A O 1
ATOM 706 N N . SER A 1 114 ? 6.515 16.532 -2.211 1.00 20.20 97 SER A N 1
ATOM 707 C CA . SER A 1 114 ? 5.194 15.898 -2.285 1.00 21.43 97 SER A CA 1
ATOM 708 C C . SER A 1 114 ? 5.104 14.955 -1.095 1.00 21.71 97 SER A C 1
ATOM 709 O O . SER A 1 114 ? 6.081 14.795 -0.363 1.00 22.06 97 SER A O 1
ATOM 712 N N . GLN A 1 115 ? 3.936 14.359 -0.874 1.00 23.02 98 GLN A N 1
ATOM 713 C CA . GLN A 1 115 ? 3.770 13.473 0.269 1.00 23.48 98 GLN A CA 1
ATOM 714 C C . GLN A 1 115 ? 4.640 12.226 0.137 1.00 23.12 98 GLN A C 1
ATOM 715 O O . GLN A 1 115 ? 4.815 11.697 -0.958 1.00 23.81 98 GLN A O 1
ATOM 721 N N . PRO A 1 116 ? 5.277 11.787 1.238 1.00 22.65 99 PRO A N 1
ATOM 722 C CA . PRO A 1 116 ? 5.214 12.333 2.601 1.00 22.13 99 PRO A CA 1
ATOM 723 C C . PRO A 1 116 ? 6.134 13.557 2.764 1.00 21.65 99 PRO A C 1
ATOM 724 O O . PRO A 1 116 ? 7.323 13.499 2.433 1.00 21.46 99 PRO A O 1
ATOM 728 N N . TYR A 1 117 ? 5.558 14.650 3.260 1.00 20.60 100 TYR A N 1
ATOM 729 C CA . TYR A 1 117 ? 6.270 15.910 3.488 1.00 21.04 100 TYR A CA 1
ATOM 730 C C . TYR A 1 117 ? 7.148 15.876 4.738 1.00 20.96 100 TYR A C 1
ATOM 731 O O . TYR A 1 117 ? 6.891 15.103 5.654 1.00 21.64 100 TYR A O 1
ATOM 740 N N . PRO A 1 118 ? 8.176 16.744 4.801 1.00 19.97 101 PRO A N 1
ATOM 741 C CA . PRO A 1 118 ? 9.071 16.795 5.964 1.00 19.69 101 PRO A CA 1
ATOM 742 C C . PRO A 1 118 ? 8.382 17.396 7.182 1.00 18.94 101 PRO A C 1
ATOM 743 O O . PRO A 1 118 ? 7.400 18.106 7.042 1.00 19.45 101 PRO A O 1
ATOM 747 N N . ALA A 1 119 ? 8.920 17.137 8.367 1.00 18.14 102 ALA A N 1
ATOM 748 C CA . ALA A 1 119 ? 8.415 17.833 9.536 1.00 18.24 102 ALA A CA 1
ATOM 749 C C . ALA A 1 119 ? 9.100 19.182 9.299 1.00 17.80 102 ALA A C 1
ATOM 750 O O . ALA A 1 119 ? 10.054 19.243 8.520 1.00 17.08 102 ALA A O 1
ATOM 752 N N . ARG A 1 120 ? 8.637 20.245 9.947 1.00 17.62 103 ARG A N 1
ATOM 753 C CA . ARG A 1 120 ? 9.271 21.540 9.736 1.00 17.47 103 ARG A CA 1
ATOM 754 C C . ARG A 1 120 ? 8.983 22.562 10.829 1.00 17.03 103 ARG A C 1
ATOM 755 O O . ARG A 1 120 ? 8.002 22.444 11.564 1.00 17.54 103 ARG A O 1
ATOM 763 N N . ALA A 1 121 ? 9.853 23.562 10.925 1.00 16.16 104 ALA A N 1
ATOM 764 C CA . ALA A 1 121 ? 9.678 24.654 11.862 1.00 15.48 104 ALA A CA 1
ATOM 765 C C . ALA A 1 121 ? 9.846 25.927 11.046 1.00 15.54 104 ALA A C 1
ATOM 766 O O . ALA A 1 121 ? 10.602 25.946 10.072 1.00 15.45 104 ALA A O 1
ATOM 768 N N . ALA A 1 122 ? 9.137 26.983 11.431 1.00 15.47 105 ALA A N 1
ATOM 769 C CA . ALA A 1 122 ? 9.245 28.252 10.716 1.00 15.76 105 ALA A CA 1
ATOM 770 C C . ALA A 1 122 ? 9.174 29.418 11.696 1.00 15.85 105 ALA A C 1
ATOM 771 O O . ALA A 1 122 ? 8.231 29.520 12.496 1.00 15.87 105 ALA A O 1
ATOM 773 N N . ILE A 1 123 ? 10.179 30.291 11.635 1.00 15.49 106 ILE A N 1
ATOM 774 C CA . ILE A 1 123 ? 10.231 31.447 12.517 1.00 15.25 106 ILE A CA 1
ATOM 775 C C . ILE A 1 123 ? 10.649 32.695 11.751 1.00 15.57 106 ILE A C 1
ATOM 776 O O . ILE A 1 123 ? 11.315 32.611 10.724 1.00 15.22 106 ILE A O 1
ATOM 781 N N . GLY A 1 124 ? 10.224 33.847 12.255 1.00 15.52 107 GLY A N 1
ATOM 782 C CA . GLY A 1 124 ? 10.612 35.118 11.671 1.00 15.72 107 GLY A CA 1
ATOM 783 C C . GLY A 1 124 ? 11.837 35.571 12.458 1.00 16.87 107 GLY A C 1
ATOM 784 O O . GLY A 1 124 ? 11.784 35.675 13.692 1.00 16.94 107 GLY A O 1
ATOM 785 N N . VAL A 1 125 ? 12.945 35.812 11.757 1.00 16.43 108 VAL A N 1
ATOM 786 C CA . VAL A 1 125 ? 14.186 36.222 12.410 1.00 15.86 108 VAL A CA 1
ATOM 787 C C . VAL A 1 125 ? 14.454 37.708 12.206 1.00 16.24 108 VAL A C 1
ATOM 788 O O . VAL A 1 125 ? 13.845 38.343 11.343 1.00 15.87 108 VAL A O 1
ATOM 792 N N . ALA A 1 126 ? 15.373 38.260 12.990 1.00 15.82 109 ALA A N 1
ATOM 793 C CA . ALA A 1 126 ? 15.685 39.674 12.889 1.00 16.80 109 ALA A CA 1
ATOM 794 C C . ALA A 1 126 ? 16.514 39.986 11.638 1.00 17.19 109 ALA A C 1
ATOM 795 O O . ALA A 1 126 ? 16.300 41.011 10.992 1.00 18.01 109 ALA A O 1
ATOM 797 N N . ALA A 1 127 ? 17.447 39.100 11.293 1.00 16.66 110 ALA A N 1
ATOM 798 C CA . ALA A 1 127 ? 18.309 39.301 10.128 1.00 16.45 110 ALA A CA 1
ATOM 799 C C . ALA A 1 127 ? 18.968 37.978 9.710 1.00 16.27 110 ALA A C 1
ATOM 800 O O . ALA A 1 127 ? 18.971 37.017 10.476 1.00 16.41 110 ALA A O 1
ATOM 802 N N . LEU A 1 128 ? 19.513 37.924 8.498 1.00 15.72 111 LEU A N 1
ATOM 803 C CA . LEU A 1 128 ? 20.159 36.708 8.004 1.00 15.88 111 LEU A CA 1
ATOM 804 C C . LEU A 1 128 ? 21.485 37.062 7.343 1.00 15.58 111 LEU A C 1
ATOM 805 O O . LEU A 1 128 ? 21.651 38.177 6.866 1.00 15.62 111 LEU A O 1
ATOM 810 N N . PRO A 1 129 ? 22.452 36.121 7.316 1.00 15.44 112 PRO A N 1
ATOM 811 C CA . PRO A 1 129 ? 23.760 36.387 6.692 1.00 15.50 112 PRO A CA 1
ATOM 812 C C . PRO A 1 129 ? 23.630 37.045 5.315 1.00 16.37 112 PRO A C 1
ATOM 813 O O . PRO A 1 129 ? 22.790 36.630 4.505 1.00 15.46 112 PRO A O 1
ATOM 817 N N . ARG A 1 130 ? 24.452 38.065 5.066 1.00 16.00 113 ARG A N 1
ATOM 818 C CA . ARG A 1 130 ? 24.489 38.794 3.785 1.00 17.07 113 ARG A CA 1
ATOM 819 C C . ARG A 1 130 ? 23.252 39.612 3.423 1.00 16.94 113 ARG A C 1
ATOM 820 O O . ARG A 1 130 ? 23.115 40.068 2.295 1.00 16.99 113 ARG A O 1
ATOM 828 N N . GLY A 1 131 ? 22.359 39.804 4.383 1.00 17.31 114 GLY A N 1
ATOM 829 C CA . GLY A 1 131 ? 21.137 40.549 4.110 1.00 17.47 114 GLY A CA 1
ATOM 830 C C . GLY A 1 131 ? 20.096 39.679 3.425 1.00 17.50 114 GLY A C 1
ATOM 831 O O . GLY A 1 131 ? 19.181 40.199 2.795 1.00 17.89 114 GLY A O 1
ATOM 832 N N . ALA A 1 132 ? 20.228 38.359 3.551 1.00 16.60 115 ALA A N 1
ATOM 833 C CA . ALA A 1 132 ? 19.269 37.430 2.936 1.00 16.10 115 ALA A CA 1
ATOM 834 C C . ALA A 1 132 ? 17.866 37.572 3.536 1.00 16.08 115 ALA A C 1
ATOM 835 O O . ALA A 1 132 ? 17.722 37.937 4.700 1.00 15.02 115 ALA A O 1
ATOM 837 N N . GLN A 1 133 ? 16.833 37.282 2.743 1.00 15.77 116 GLN A N 1
ATOM 838 C CA . GLN A 1 133 ? 15.467 37.362 3.241 1.00 16.06 116 GLN A CA 1
ATOM 839 C C . GLN A 1 133 ? 15.025 35.987 3.719 1.00 15.37 116 GLN A C 1
ATOM 840 O O . GLN A 1 133 ? 14.039 35.856 4.451 1.00 13.90 116 GLN A O 1
ATOM 846 N N . VAL A 1 134 ? 15.759 34.958 3.303 1.00 15.03 117 VAL A N 1
ATOM 847 C CA . VAL A 1 134 ? 15.410 33.599 3.680 1.00 14.17 117 VAL A CA 1
ATOM 848 C C . VAL A 1 134 ? 16.634 32.685 3.769 1.00 14.39 117 VAL A C 1
ATOM 849 O O . VAL A 1 134 ? 17.613 32.839 3.019 1.00 14.54 117 VAL A O 1
ATOM 853 N N . GLU A 1 135 ? 16.594 31.774 4.738 1.00 13.64 118 GLU A N 1
ATOM 854 C CA . GLU A 1 135 ? 17.635 30.769 4.933 1.00 13.16 118 GLU A CA 1
ATOM 855 C C . GLU 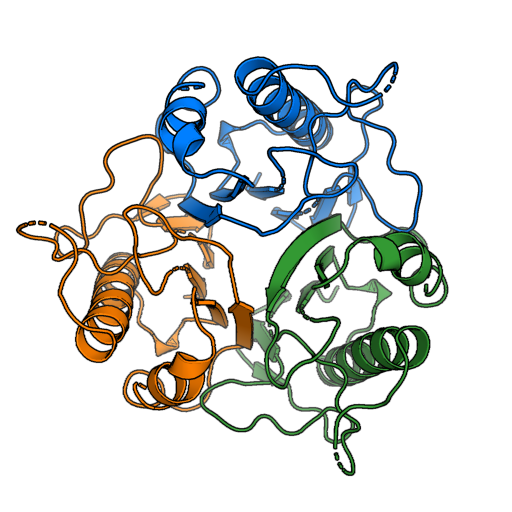A 1 135 ? 16.887 29.511 5.346 1.00 13.62 118 GLU A C 1
ATOM 856 O O . GLU A 1 135 ? 15.871 29.585 6.050 1.00 12.99 118 GLU A O 1
ATOM 870 N N . ASP A 1 137 ? 17.630 25.140 6.400 1.00 15.61 120 ASP A N 1
ATOM 871 C CA . ASP A 1 137 ? 18.509 23.988 6.552 1.00 16.14 120 ASP A CA 1
ATOM 872 C C . ASP A 1 137 ? 17.590 22.776 6.654 1.00 16.59 120 ASP A C 1
ATOM 873 O O . ASP A 1 137 ? 16.363 22.930 6.717 1.00 15.23 120 ASP A O 1
ATOM 878 N N . ALA A 1 138 ? 18.169 21.581 6.637 1.00 16.46 121 ALA A N 1
ATOM 879 C CA . ALA A 1 138 ? 17.359 20.371 6.674 1.00 18.14 121 ALA A CA 1
ATOM 880 C C . ALA A 1 138 ? 18.164 19.152 7.111 1.00 19.07 121 ALA A C 1
ATOM 881 O O . ALA A 1 138 ? 19.402 19.180 7.146 1.00 20.01 121 ALA A O 1
ATOM 883 N N . ILE A 1 139 ? 17.447 18.088 7.458 1.00 19.69 122 ILE A N 1
ATOM 884 C CA . ILE A 1 139 ? 18.084 16.834 7.823 1.00 20.70 122 ILE A CA 1
ATOM 885 C C . ILE A 1 139 ? 17.502 15.801 6.881 1.00 21.63 122 ILE A C 1
ATOM 886 O O . ILE A 1 139 ? 16.291 15.731 6.677 1.00 21.88 122 ILE A O 1
ATOM 891 N N . LEU A 1 140 ? 18.400 15.018 6.308 1.00 23.02 123 LEU A N 1
ATOM 892 C CA . LEU A 1 140 ? 18.076 13.995 5.341 1.00 24.87 123 LEU A CA 1
ATOM 893 C C . LEU A 1 140 ? 18.346 12.636 5.964 1.00 25.30 123 LEU A C 1
ATOM 894 O O . LEU A 1 140 ? 19.337 12.484 6.664 1.00 25.24 123 LEU A O 1
ATOM 899 N N . VAL A 1 141 ? 17.472 11.660 5.727 1.00 26.69 124 VAL A N 1
ATOM 900 C CA . VAL A 1 141 ? 17.733 10.295 6.186 1.00 28.25 124 VAL A CA 1
ATOM 901 C C . VAL A 1 141 ? 17.603 9.412 4.943 1.00 29.39 124 VAL A C 1
ATOM 902 O O . VAL A 1 141 ? 16.518 9.249 4.397 1.00 29.69 124 VAL A O 1
ATOM 906 N N . ILE A 1 142 ? 18.747 8.883 4.500 1.00 30.96 125 ILE A N 1
ATOM 907 C CA . ILE A 1 142 ? 18.866 8.069 3.282 1.00 32.32 125 ILE A CA 1
ATOM 908 C C . ILE A 1 142 ? 18.228 6.673 3.352 1.00 32.60 125 ILE A C 1
ATOM 909 O O . ILE A 1 142 ? 18.224 6.057 4.434 1.00 32.94 125 ILE A O 1
ATOM 914 N N . LYS B 1 20 ? 10.943 4.744 7.530 1.00 38.78 3 LYS B N 1
ATOM 915 C CA . LYS B 1 20 ? 10.350 6.113 7.543 1.00 38.63 3 LYS B CA 1
ATOM 916 C C . LYS B 1 20 ? 8.846 6.007 7.767 1.00 38.10 3 LYS B C 1
ATOM 917 O O . LYS B 1 20 ? 8.191 5.116 7.220 1.00 39.18 3 LYS B O 1
ATOM 923 N N . THR B 1 21 ? 8.295 6.918 8.563 1.00 36.30 4 THR B N 1
ATOM 924 C CA . THR B 1 21 ? 6.868 6.888 8.870 1.00 34.69 4 THR B CA 1
ATOM 925 C C . THR B 1 21 ? 6.319 8.282 9.151 1.00 33.04 4 THR B C 1
ATOM 926 O O . THR B 1 21 ? 6.925 9.060 9.890 1.00 32.46 4 THR B O 1
ATOM 930 N N . VAL B 1 22 ? 5.166 8.592 8.568 1.00 31.15 5 VAL B N 1
ATOM 931 C CA . VAL B 1 22 ? 4.530 9.872 8.820 1.00 29.40 5 VAL B CA 1
ATOM 932 C C . VAL B 1 22 ? 3.719 9.768 10.112 1.00 28.91 5 VAL B C 1
ATOM 933 O O . VAL B 1 22 ? 2.970 8.815 10.306 1.00 28.34 5 VAL B O 1
ATOM 937 N N . ILE B 1 23 ? 3.890 10.745 10.998 1.00 28.02 6 ILE B N 1
ATOM 938 C CA . ILE B 1 23 ? 3.184 10.740 12.273 1.00 27.10 6 ILE B CA 1
ATOM 939 C C . ILE B 1 23 ? 2.050 11.762 12.257 1.00 27.16 6 ILE B C 1
ATOM 940 O O . ILE B 1 23 ? 2.255 12.934 11.938 1.00 26.52 6 ILE B O 1
ATOM 945 N N . THR B 1 24 ? 0.847 11.310 12.599 1.00 26.77 7 THR B N 1
ATOM 946 C CA . THR B 1 24 ? -0.314 12.186 12.608 1.00 27.29 7 THR B CA 1
ATOM 947 C C . THR B 1 24 ? -1.233 11.888 13.780 1.00 27.37 7 THR B C 1
ATOM 948 O O . THR B 1 24 ? -1.685 10.757 13.960 1.00 26.94 7 THR B O 1
ATOM 952 N N . SER B 1 25 ? -1.501 12.914 14.577 1.00 27.80 8 SER B N 1
ATOM 953 C CA . SER B 1 25 ? -2.406 12.793 15.706 1.00 28.24 8 SER B CA 1
ATOM 954 C C . SER B 1 25 ? -3.686 13.506 15.302 1.00 28.59 8 SER B C 1
ATOM 955 O O . SER B 1 25 ? -3.619 14.623 14.783 1.00 27.26 8 SER B O 1
ATOM 958 N N . ASP B 1 26 ? -4.840 12.865 15.512 1.00 29.06 9 ASP B N 1
ATOM 959 C CA . ASP B 1 26 ? -6.097 13.530 15.199 1.00 30.61 9 ASP B CA 1
ATOM 960 C C . ASP B 1 26 ? -6.472 14.467 16.346 1.00 30.08 9 ASP B C 1
ATOM 961 O O . ASP B 1 26 ? -7.488 15.150 16.292 1.00 31.11 9 ASP B O 1
ATOM 966 N N . LYS B 1 27 ? -5.621 14.517 17.372 1.00 29.56 10 LYS B N 1
ATOM 967 C CA . LYS B 1 27 ? -5.830 15.416 18.511 1.00 28.45 10 LYS B CA 1
ATOM 968 C C . LYS B 1 27 ? -4.994 16.699 18.368 1.00 27.02 10 LYS B C 1
ATOM 969 O O . LYS B 1 27 ? -5.318 17.718 18.972 1.00 27.67 10 LYS B O 1
ATOM 975 N N . ALA B 1 28 ? -3.920 16.646 17.584 1.00 25.07 11 ALA B N 1
ATOM 976 C CA . ALA B 1 28 ? -3.069 17.820 17.356 1.00 23.48 11 ALA B CA 1
ATOM 977 C C . ALA B 1 28 ? -3.658 18.639 16.199 1.00 22.65 11 ALA B C 1
ATOM 978 O O . ALA B 1 28 ? -4.508 18.137 15.462 1.00 21.99 11 ALA B O 1
ATOM 980 N N . PRO B 1 29 ? -3.229 19.909 16.029 1.00 21.13 12 PRO B N 1
ATOM 981 C CA . PRO B 1 29 ? -3.791 20.682 14.913 1.00 21.03 12 PRO B CA 1
ATOM 982 C C . PRO B 1 29 ? -3.490 19.991 13.584 1.00 20.87 12 PRO B C 1
ATOM 983 O O . PRO B 1 29 ? -2.419 19.425 13.411 1.00 20.35 12 PRO B O 1
ATOM 987 N N . ALA B 1 30 ? -4.435 20.030 12.653 1.00 21.00 13 ALA B N 1
ATOM 988 C CA . ALA B 1 30 ? -4.231 19.392 11.361 1.00 20.75 13 ALA B CA 1
ATOM 989 C C . ALA B 1 30 ? -3.076 20.062 10.596 1.00 20.17 13 ALA B C 1
ATOM 990 O O . ALA B 1 30 ? -2.907 21.270 10.666 1.00 20.03 13 ALA B O 1
ATOM 992 N N . ALA B 1 31 ? -2.264 19.273 9.898 1.00 19.99 14 ALA B N 1
ATOM 993 C CA . ALA B 1 31 ? -1.189 19.842 9.088 1.00 19.34 14 ALA B CA 1
ATOM 994 C C . ALA B 1 31 ? -1.796 20.151 7.726 1.00 19.17 14 ALA B C 1
ATOM 995 O O . ALA B 1 31 ? -2.100 19.245 6.946 1.00 18.84 14 ALA B O 1
ATOM 997 N N . ILE B 1 32 ? -2.022 21.436 7.479 1.00 19.23 15 ILE B N 1
ATOM 998 C CA . ILE B 1 32 ? -2.591 21.896 6.216 1.00 20.35 15 ILE B CA 1
ATOM 999 C C . ILE B 1 32 ? -1.400 22.499 5.484 1.00 20.28 15 ILE B C 1
ATOM 1000 O O . ILE B 1 32 ? -0.745 23.403 5.996 1.00 21.11 15 ILE B O 1
ATOM 1005 N N . GLY B 1 33 ? -1.092 21.979 4.309 1.00 19.71 16 GLY B N 1
ATOM 1006 C CA . GLY B 1 33 ? 0.069 22.488 3.610 1.00 19.01 16 GLY B CA 1
ATOM 1007 C C . GLY B 1 33 ? 1.143 21.425 3.523 1.00 19.35 16 GLY B C 1
ATOM 1008 O O . GLY B 1 33 ? 0.961 20.311 4.018 1.00 18.90 16 GLY B O 1
ATOM 1009 N N . PRO B 1 34 ? 2.298 21.769 2.938 1.00 19.21 17 PRO B N 1
ATOM 1010 C CA . PRO B 1 34 ? 3.430 20.868 2.739 1.00 19.37 17 PRO B CA 1
ATOM 1011 C C . PRO B 1 34 ? 4.328 20.443 3.900 1.00 19.04 17 PRO B C 1
ATOM 1012 O O . PRO B 1 34 ? 5.547 20.654 3.842 1.00 18.71 17 PRO B O 1
ATOM 1016 N N . TYR B 1 35 ? 3.735 19.859 4.944 1.00 18.99 18 TYR B N 1
ATOM 1017 C CA . TYR B 1 35 ? 4.500 19.343 6.084 1.00 19.15 18 TYR B CA 1
ATOM 1018 C C . TYR B 1 35 ? 3.721 18.265 6.837 1.00 19.97 18 TYR B C 1
ATOM 1019 O O . TYR B 1 35 ? 2.511 18.113 6.661 1.00 21.26 18 TYR B O 1
ATOM 1028 N N . SER B 1 36 ? 4.444 17.512 7.660 1.00 19.63 19 SER B N 1
ATOM 1029 C CA . SER B 1 36 ? 3.863 16.469 8.492 1.00 20.03 19 SER B CA 1
ATOM 1030 C C . SER B 1 36 ? 4.019 16.899 9.940 1.00 19.82 19 SER B C 1
ATOM 1031 O O . SER B 1 36 ? 4.939 17.643 10.258 1.00 20.07 19 SER B O 1
ATOM 1034 N N . GLN B 1 37 ? 3.125 16.438 10.811 1.00 19.67 20 GLN B N 1
ATOM 1035 C CA . GLN B 1 37 ? 3.236 16.768 12.225 1.00 20.05 20 GLN B CA 1
ATOM 1036 C C . GLN B 1 37 ? 4.605 16.320 12.732 1.00 19.48 20 GLN B C 1
ATOM 1037 O O . GLN B 1 37 ? 5.268 17.026 13.493 1.00 19.14 20 GLN B O 1
ATOM 1043 N N . ALA B 1 38 ? 5.009 15.133 12.293 1.00 19.29 21 ALA B N 1
ATOM 1044 C CA . ALA B 1 38 ? 6.293 14.543 12.663 1.00 19.36 21 ALA B CA 1
ATOM 1045 C C . ALA B 1 38 ? 6.693 13.458 11.661 1.00 19.80 21 ALA B C 1
ATOM 1046 O O . ALA B 1 38 ? 5.842 12.907 10.947 1.00 19.86 21 ALA B O 1
ATOM 1048 N N . ILE B 1 39 ? 7.989 13.180 11.585 1.00 19.88 22 ILE B N 1
ATOM 1049 C CA . ILE B 1 39 ? 8.484 12.113 10.727 1.00 20.40 22 ILE B CA 1
ATOM 1050 C C . ILE B 1 39 ? 9.330 11.251 11.633 1.00 21.12 22 ILE B C 1
ATOM 1051 O O . ILE B 1 39 ? 10.202 11.742 12.355 1.00 20.67 22 ILE B O 1
ATOM 1056 N N . LYS B 1 40 ? 9.018 9.965 11.619 1.00 22.36 23 LYS B N 1
ATOM 1057 C CA . LYS B 1 40 ? 9.733 8.993 12.402 1.00 23.52 23 LYS B CA 1
ATOM 1058 C C . LYS B 1 40 ? 10.676 8.285 11.437 1.00 24.29 23 LYS B C 1
ATOM 1059 O O . LYS B 1 40 ? 10.247 7.817 10.390 1.00 24.01 23 LYS B O 1
ATOM 1065 N N . ALA B 1 41 ? 11.961 8.250 11.777 1.00 24.38 24 ALA B N 1
ATOM 1066 C CA . ALA B 1 41 ? 12.962 7.571 10.963 1.00 24.67 24 ALA B CA 1
ATOM 1067 C C . ALA B 1 41 ? 13.752 6.704 11.934 1.00 25.55 24 ALA B C 1
ATOM 1068 O O . ALA B 1 41 ? 14.620 7.196 12.666 1.00 25.44 24 ALA B O 1
ATOM 1070 N N . GLY B 1 42 ? 13.428 5.413 11.933 1.00 26.29 25 GLY B N 1
ATOM 1071 C CA . GLY B 1 42 ? 14.051 4.478 12.849 1.00 26.68 25 GLY B CA 1
ATOM 1072 C C . GLY B 1 42 ? 13.471 4.792 14.209 1.00 27.52 25 GLY B C 1
ATOM 1073 O O . GLY B 1 42 ? 12.257 4.897 14.360 1.00 27.87 25 GLY B O 1
ATOM 1074 N N . ASN B 1 43 ? 14.337 4.981 15.198 1.00 28.24 26 ASN B N 1
ATOM 1075 C CA . ASN B 1 43 ? 13.859 5.328 16.531 1.00 28.20 26 ASN B CA 1
ATOM 1076 C C . ASN B 1 43 ? 13.810 6.844 16.747 1.00 26.98 26 ASN B C 1
ATOM 1077 O O . ASN B 1 43 ? 13.403 7.302 17.807 1.00 26.67 26 ASN B O 1
ATOM 1082 N N . THR B 1 44 ? 14.204 7.629 15.747 1.00 26.32 27 THR B N 1
ATOM 1083 C CA . THR B 1 44 ? 14.201 9.085 15.916 1.00 24.74 27 THR B CA 1
ATOM 1084 C C . THR B 1 44 ? 12.991 9.781 15.271 1.00 24.05 27 THR B C 1
ATOM 1085 O O . THR B 1 44 ? 12.715 9.623 14.077 1.00 24.20 27 THR B O 1
ATOM 1089 N N . VAL B 1 45 ? 12.261 10.540 16.089 1.00 23.27 28 VAL B N 1
ATOM 1090 C CA . VAL B 1 45 ? 11.062 11.259 15.645 1.00 22.34 28 VAL B CA 1
ATOM 1091 C C . VAL B 1 45 ? 11.304 12.779 15.568 1.00 21.89 28 VAL B C 1
ATOM 1092 O O . VAL B 1 45 ? 11.488 13.442 16.590 1.00 21.55 28 VAL B O 1
ATOM 1096 N N . TYR B 1 46 ? 11.309 13.313 14.348 1.00 20.94 29 TYR B N 1
ATOM 1097 C CA . TYR B 1 46 ? 11.499 14.744 14.119 1.00 20.66 29 TYR B CA 1
ATOM 1098 C C . TYR B 1 46 ? 10.112 15.367 14.125 1.00 20.47 29 TYR B C 1
ATOM 1099 O O . TYR B 1 46 ? 9.308 15.115 13.230 1.00 20.05 29 TYR B O 1
ATOM 1116 N N . SER B 1 48 ? 7.418 18.582 14.072 1.00 18.55 31 SER B N 1
ATOM 1117 C CA . SER B 1 48 ? 7.279 19.934 13.546 1.00 17.85 31 SER B CA 1
ATOM 1118 C C . SER B 1 48 ? 7.104 20.940 14.664 1.00 17.72 31 SER B C 1
ATOM 1119 O O . SER B 1 48 ? 6.717 20.588 15.773 1.00 17.30 31 SER B O 1
ATOM 1122 N N . GLY B 1 49 ? 7.389 22.201 14.374 1.00 17.36 32 GLY B N 1
ATOM 1123 C CA . GLY B 1 49 ? 7.176 23.209 15.389 1.00 17.63 32 GLY B CA 1
ATOM 1124 C C . GLY B 1 49 ? 5.678 23.282 15.650 1.00 18.26 32 GLY B C 1
ATOM 1125 O O . GLY B 1 49 ? 4.879 23.067 14.746 1.00 18.47 32 GLY B O 1
ATOM 1126 N N . GLN B 1 50 ? 5.282 23.547 16.886 1.00 17.80 33 GLN B N 1
ATOM 1127 C CA . GLN B 1 50 ? 3.867 23.690 17.169 1.00 17.94 33 GLN B CA 1
ATOM 1128 C C . GLN B 1 50 ? 3.642 25.101 17.663 1.00 17.21 33 GLN B C 1
ATOM 1129 O O . GLN B 1 50 ? 4.433 25.619 18.436 1.00 16.79 33 GLN B O 1
ATOM 1135 N N . ILE B 1 51 ? 2.568 25.719 17.186 1.00 17.22 34 ILE B N 1
ATOM 1136 C CA . ILE B 1 51 ? 2.189 27.047 17.641 1.00 17.39 34 ILE B CA 1
ATOM 1137 C C . ILE B 1 51 ? 0.966 26.871 18.555 1.00 17.54 34 ILE B C 1
ATOM 1138 O O . ILE B 1 51 ? 0.438 25.771 18.669 1.00 17.07 34 ILE B O 1
ATOM 1143 N N . PRO B 1 52 ? 0.502 27.945 19.209 1.00 18.38 35 PRO B N 1
ATOM 1144 C CA . PRO B 1 52 ? -0.646 27.839 20.126 1.00 19.70 35 PRO B CA 1
ATOM 1145 C C . PRO B 1 52 ? -2.045 27.664 19.532 1.00 20.56 35 PRO B C 1
ATOM 1146 O O . PRO B 1 52 ? -3.007 28.285 20.000 1.00 21.36 35 PRO B O 1
ATOM 1150 N N . LEU B 1 53 ? -2.170 26.815 18.521 1.00 21.60 36 LEU B N 1
ATOM 1151 C CA . LEU B 1 53 ? -3.457 26.589 17.878 1.00 22.51 36 LEU B CA 1
ATOM 1152 C C . LEU B 1 53 ? -4.376 25.637 18.646 1.00 23.55 36 LEU B C 1
ATOM 1153 O O . LEU B 1 53 ? -3.961 24.568 19.083 1.00 22.92 36 LEU B O 1
ATOM 1158 N N . ASP B 1 54 ? -5.633 26.033 18.811 1.00 24.85 37 ASP B N 1
ATOM 1159 C CA . ASP B 1 54 ? -6.614 25.145 19.432 1.00 26.16 37 ASP B CA 1
ATOM 1160 C C . ASP B 1 54 ? -6.949 24.221 18.264 1.00 26.34 37 ASP B C 1
ATOM 1161 O O . ASP B 1 54 ? -7.407 24.686 17.235 1.00 26.59 37 ASP B O 1
ATOM 1166 N N . PRO B 1 55 ? -6.712 22.905 18.407 1.00 26.79 38 PRO B N 1
ATOM 1167 C CA . PRO B 1 55 ? -6.998 21.998 17.291 1.00 27.63 38 PRO B CA 1
ATOM 1168 C C . PRO B 1 55 ? -8.421 21.991 16.725 1.00 28.94 38 PRO B C 1
ATOM 1169 O O . PRO B 1 55 ? -8.609 21.753 15.532 1.00 29.12 38 PRO B O 1
ATOM 1173 N N . SER B 1 56 ? -9.428 22.227 17.560 1.00 29.68 39 SER B N 1
ATOM 1174 C CA . SER B 1 56 ? -10.795 22.170 17.053 1.00 31.01 39 SER B CA 1
ATOM 1175 C C . SER B 1 56 ? -11.219 23.441 16.320 1.00 31.02 39 SER B C 1
ATOM 1176 O O . SER B 1 56 ? -11.944 23.368 15.328 1.00 31.94 39 SER B O 1
ATOM 1179 N N . THR B 1 57 ? -10.742 24.595 16.788 1.00 30.86 40 THR B N 1
ATOM 1180 C CA . THR B 1 57 ? -11.078 25.881 16.177 1.00 30.35 40 THR B CA 1
ATOM 1181 C C . THR B 1 57 ? -10.042 26.400 15.171 1.00 30.03 40 THR B C 1
ATOM 1182 O O . THR B 1 57 ? -10.330 27.339 14.427 1.00 29.33 40 THR B O 1
ATOM 1194 N N . GLU B 1 59 ? -7.611 28.258 15.637 1.00 27.35 42 GLU B N 1
ATOM 1195 C CA . GLU B 1 59 ? -7.344 29.649 15.977 1.00 27.22 42 GLU B CA 1
ATOM 1196 C C . GLU B 1 59 ? -6.404 29.631 17.187 1.00 26.45 42 GLU B C 1
ATOM 1197 O O . GLU B 1 59 ? -6.427 28.687 17.975 1.00 25.75 42 GLU B O 1
ATOM 1203 N N . LEU B 1 60 ? -5.583 30.668 17.334 1.00 25.33 43 LEU B N 1
ATOM 1204 C CA . LEU B 1 60 ? -4.673 30.744 18.468 1.00 24.98 43 LEU B CA 1
ATOM 1205 C C . LEU B 1 60 ? -5.435 30.991 19.765 1.00 25.32 43 LEU B C 1
ATOM 1206 O O . LEU B 1 60 ? -6.381 31.778 19.783 1.00 25.47 43 LEU B O 1
ATOM 1211 N N . VAL B 1 61 ? -5.024 30.326 20.844 1.00 24.80 44 VAL B N 1
ATOM 1212 C CA . VAL B 1 61 ? -5.652 30.564 22.134 1.00 24.74 44 VAL B CA 1
ATOM 1213 C C . VAL B 1 61 ? -5.106 31.898 22.626 1.00 25.31 44 VAL B C 1
ATOM 1214 O O . VAL B 1 61 ? -4.087 32.375 22.120 1.00 25.62 44 VAL B O 1
ATOM 1218 N N . GLU B 1 62 ? -5.780 32.503 23.597 1.00 25.52 45 GLU B N 1
ATOM 1219 C CA . GLU B 1 62 ? -5.390 33.831 24.055 1.00 26.83 45 GLU B CA 1
ATOM 1220 C C . GLU B 1 62 ? -4.584 33.923 25.345 1.00 25.22 45 GLU B C 1
ATOM 1221 O O . GLU B 1 62 ? -4.862 33.231 26.309 1.00 25.41 45 GLU B O 1
ATOM 1227 N N . GLY B 1 63 ? -3.593 34.809 25.363 1.00 25.03 46 GLY B N 1
ATOM 1228 C CA . GLY B 1 63 ? -2.778 34.991 26.559 1.00 23.91 46 GLY B CA 1
ATOM 1229 C C . GLY B 1 63 ? -1.593 34.042 26.597 1.00 23.94 46 GLY B C 1
ATOM 1230 O O . GLY B 1 63 ? -1.715 32.873 26.226 1.00 23.58 46 GLY B O 1
ATOM 1231 N N . ILE B 1 64 ? -0.449 34.538 27.068 1.00 23.62 47 ILE B N 1
ATOM 1232 C CA . ILE B 1 64 ? 0.791 33.754 27.083 1.00 23.41 47 ILE B CA 1
ATOM 1233 C C . ILE B 1 64 ? 0.774 32.405 27.828 1.00 23.83 47 ILE B C 1
ATOM 1234 O O . ILE B 1 64 ? 1.278 31.413 27.290 1.00 23.20 47 ILE B O 1
ATOM 1239 N N . GLU B 1 65 ? 0.208 32.339 29.037 1.00 23.98 48 GLU B N 1
ATOM 1240 C CA . GLU B 1 65 ? 0.187 31.067 29.761 1.00 24.32 48 GLU B CA 1
ATOM 1241 C C . GLU B 1 65 ? -0.605 30.039 28.971 1.00 23.06 48 GLU B C 1
ATOM 1242 O O . GLU B 1 65 ? -0.172 28.899 28.821 1.00 22.45 48 GLU B O 1
ATOM 1248 N N . ALA B 1 66 ? -1.765 30.446 28.465 1.00 21.92 49 ALA B N 1
ATOM 1249 C CA . ALA B 1 66 ? -2.596 29.549 27.664 1.00 21.32 49 ALA B CA 1
ATOM 1250 C C . ALA B 1 66 ? -1.850 29.124 26.396 1.00 20.56 49 ALA B C 1
ATOM 1251 O O . ALA B 1 66 ? -1.931 27.965 25.977 1.00 20.28 49 ALA B O 1
ATOM 1253 N N . GLN B 1 67 ? -1.126 30.060 25.784 1.00 20.00 50 GLN B N 1
ATOM 1254 C CA . GLN B 1 67 ? -0.395 29.739 24.559 1.00 19.83 50 GLN B CA 1
ATOM 1255 C C . GLN B 1 67 ? 0.720 28.723 24.807 1.00 19.09 50 GLN B C 1
ATOM 1256 O O . GLN B 1 67 ? 0.841 27.741 24.081 1.00 19.58 50 GLN B O 1
ATOM 1262 N N . ILE B 1 68 ? 1.506 28.943 25.855 1.00 18.85 51 ILE B N 1
ATOM 1263 C CA . ILE B 1 68 ? 2.591 28.037 26.206 1.00 18.40 51 ILE B CA 1
ATOM 1264 C C . ILE B 1 68 ? 2.014 26.640 26.445 1.00 18.81 51 ILE B C 1
ATOM 1265 O O . ILE B 1 68 ? 2.488 25.650 25.881 1.00 18.58 51 ILE B O 1
ATOM 1270 N N . THR B 1 69 ? 0.984 26.575 27.283 1.00 19.20 52 THR B N 1
ATOM 1271 C CA . THR B 1 69 ? 0.317 25.317 27.602 1.00 20.01 52 THR B CA 1
ATOM 1272 C C . THR B 1 69 ? -0.221 24.622 26.347 1.00 19.12 52 THR B C 1
ATOM 1273 O O . THR B 1 69 ? -0.064 23.411 26.197 1.00 19.83 52 THR B O 1
ATOM 1277 N N . GLN B 1 70 ? -0.844 25.385 25.447 1.00 18.75 53 GLN B N 1
ATOM 1278 C CA . GLN B 1 70 ? -1.391 24.802 24.215 1.00 18.19 53 GLN B CA 1
ATOM 1279 C C . GLN B 1 70 ? -0.283 24.194 23.349 1.00 17.89 53 GLN B C 1
ATOM 1280 O O . GLN B 1 70 ? -0.465 23.134 22.760 1.00 17.08 53 GLN B O 1
ATOM 1286 N N . VAL B 1 71 ? 0.861 24.867 23.263 1.00 18.50 54 VAL B N 1
ATOM 1287 C CA . VAL B 1 71 ? 1.973 24.326 22.483 1.00 18.71 54 VAL B CA 1
ATOM 1288 C C . VAL B 1 71 ? 2.420 22.983 23.069 1.00 19.09 54 VAL B C 1
ATOM 1289 O O . VAL B 1 71 ? 2.632 22.026 22.327 1.00 18.74 54 VAL B O 1
ATOM 1293 N N . PHE B 1 72 ? 2.547 22.901 24.394 1.00 19.72 55 PHE B N 1
ATOM 1294 C CA . PHE B 1 72 ? 2.963 21.645 25.021 1.00 19.94 55 PHE B CA 1
ATOM 1295 C C . PHE B 1 72 ? 1.920 20.548 24.805 1.00 20.10 55 PHE B C 1
ATOM 1296 O O . PHE B 1 72 ? 2.272 19.381 24.590 1.00 19.68 55 PHE B O 1
ATOM 1304 N N . GLU B 1 73 ? 0.643 20.926 24.856 1.00 20.30 56 GLU B N 1
ATOM 1305 C CA . GLU B 1 73 ? -0.449 19.977 24.642 1.00 20.60 56 GLU B CA 1
ATOM 1306 C C . GLU B 1 73 ? -0.408 19.458 23.206 1.00 20.34 56 GLU B C 1
ATOM 1307 O O . GLU B 1 73 ? -0.600 18.268 22.963 1.00 19.37 56 GLU B O 1
ATOM 1313 N N . ASN B 1 74 ? -0.150 20.353 22.255 1.00 19.72 57 ASN B N 1
ATOM 1314 C CA . ASN B 1 74 ? -0.063 19.949 20.852 1.00 19.59 57 ASN B CA 1
ATOM 1315 C C . ASN B 1 74 ? 1.124 18.995 20.643 1.00 19.46 57 ASN B C 1
ATOM 1316 O O . ASN B 1 74 ? 0.976 17.952 20.004 1.00 20.27 57 ASN B O 1
ATOM 1321 N N . LEU B 1 75 ? 2.293 19.342 21.179 1.00 18.92 58 LEU B N 1
ATOM 1322 C CA . LEU B 1 75 ? 3.459 18.464 21.054 1.00 19.31 58 LEU B CA 1
ATOM 1323 C C . LEU B 1 75 ? 3.194 17.128 21.741 1.00 19.82 58 LEU B C 1
ATOM 1324 O O . LEU B 1 75 ? 3.672 16.086 21.294 1.00 20.30 58 LEU B O 1
ATOM 1329 N N . LYS B 1 76 ? 2.443 17.168 22.839 1.00 20.78 59 LYS B N 1
ATOM 1330 C CA . LYS B 1 76 ? 2.118 15.949 23.583 1.00 21.91 59 LYS B CA 1
ATOM 1331 C C . LYS B 1 76 ? 1.272 15.022 22.713 1.00 21.46 59 LYS B C 1
ATOM 1332 O O . LYS B 1 76 ? 1.525 13.819 22.647 1.00 22.61 59 LYS B O 1
ATOM 1338 N N . SER B 1 77 ? 0.268 15.577 22.044 1.00 21.33 60 SER B N 1
ATOM 1339 C CA . SER B 1 77 ? -0.550 14.769 21.149 1.00 21.50 60 SER B CA 1
ATOM 1340 C C . SER B 1 77 ? 0.314 14.131 20.056 1.00 21.18 60 SER B C 1
A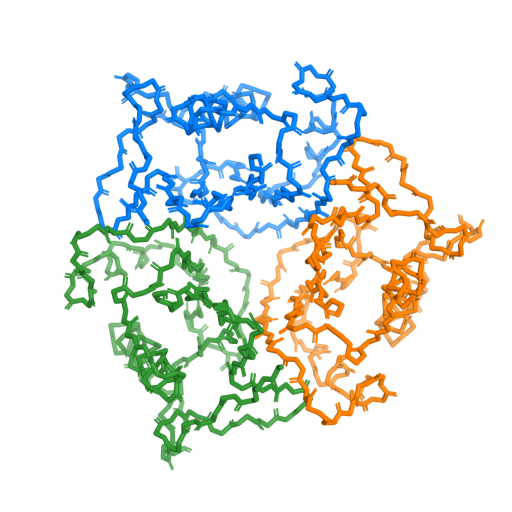TOM 1341 O O . SER B 1 77 ? 0.205 12.931 19.803 1.00 21.56 60 SER B O 1
ATOM 1344 N N . VAL B 1 78 ? 1.180 14.922 19.420 1.00 20.63 61 VAL B N 1
ATOM 1345 C CA . VAL B 1 78 ? 2.038 14.388 18.363 1.00 19.85 61 VAL B CA 1
ATOM 1346 C C . VAL B 1 78 ? 2.986 13.310 18.903 1.00 20.66 61 VAL B C 1
ATOM 1347 O O . VAL B 1 78 ? 3.208 12.293 18.244 1.00 20.72 61 VAL B O 1
ATOM 1351 N N . ALA B 1 79 ? 3.517 13.520 20.107 1.00 21.17 62 ALA B N 1
ATOM 1352 C CA . ALA B 1 79 ? 4.419 12.551 20.747 1.00 22.85 62 ALA B CA 1
ATOM 1353 C C . ALA B 1 79 ? 3.701 11.228 21.013 1.00 23.76 62 ALA B C 1
ATOM 1354 O O . ALA B 1 79 ? 4.256 10.155 20.787 1.00 23.84 62 ALA B O 1
ATOM 1356 N N . GLN B 1 80 ? 2.465 11.320 21.497 1.00 25.35 63 GLN B N 1
ATOM 1357 C CA . GLN B 1 80 ? 1.657 10.134 21.767 1.00 26.72 63 GLN B CA 1
ATOM 1358 C C . GLN B 1 80 ? 1.340 9.426 20.450 1.00 26.81 63 GLN B C 1
ATOM 1359 O O . GLN B 1 80 ? 1.404 8.207 20.374 1.00 26.74 63 GLN B O 1
ATOM 1365 N N . ALA B 1 81 ? 1.056 10.189 19.397 1.00 27.57 64 ALA B N 1
ATOM 1366 C CA . ALA B 1 81 ? 0.804 9.580 18.088 1.00 27.55 64 ALA B CA 1
ATOM 1367 C C . ALA B 1 81 ? 2.072 8.880 17.576 1.00 27.71 64 ALA B C 1
ATOM 1368 O O . ALA B 1 81 ? 1.991 7.909 16.823 1.00 28.26 64 ALA B O 1
ATOM 1370 N N . ALA B 1 82 ? 3.245 9.358 17.987 1.00 27.41 65 ALA B N 1
ATOM 1371 C CA . ALA B 1 82 ? 4.496 8.725 17.550 1.00 28.02 65 ALA B CA 1
ATOM 1372 C C . ALA B 1 82 ? 4.800 7.454 18.345 1.00 28.03 65 ALA B C 1
ATOM 1373 O O . ALA B 1 82 ? 5.830 6.810 18.136 1.00 27.83 65 ALA B O 1
ATOM 1375 N N . GLY B 1 83 ? 3.900 7.105 19.261 1.00 27.90 66 GLY B N 1
ATOM 1376 C CA . GLY B 1 83 ? 4.106 5.926 20.083 1.00 27.89 66 GLY B CA 1
ATOM 1377 C C . GLY B 1 83 ? 5.034 6.205 21.251 1.00 28.12 66 GLY B C 1
ATOM 1378 O O . GLY B 1 83 ? 5.614 5.285 21.830 1.00 28.11 66 GLY B O 1
ATOM 1379 N N . GLY B 1 84 ? 5.178 7.481 21.598 1.00 27.70 67 GLY B N 1
ATOM 1380 C CA . GLY B 1 84 ? 6.048 7.851 22.705 1.00 27.02 67 GLY B CA 1
ATOM 1381 C C . GLY B 1 84 ? 5.414 8.817 23.692 1.00 26.41 67 GLY B C 1
ATOM 1382 O O . GLY B 1 84 ? 4.192 8.865 23.813 1.00 26.13 67 GLY B O 1
ATOM 1383 N N . SER B 1 85 ? 6.251 9.582 24.397 1.00 25.67 68 SER B N 1
ATOM 1384 C CA . SER B 1 85 ? 5.790 10.577 25.365 1.00 24.59 68 SER B CA 1
ATOM 1385 C C . SER B 1 85 ? 6.906 11.583 25.612 1.00 24.09 68 SER B C 1
ATOM 1386 O O . SER B 1 85 ? 8.026 11.395 25.136 1.00 23.07 68 SER B O 1
ATOM 1389 N N . PHE B 1 86 ? 6.596 12.635 26.372 1.00 23.27 69 PHE B N 1
ATOM 1390 C CA . PHE B 1 86 ? 7.576 13.678 26.684 1.00 23.41 69 PHE B CA 1
ATOM 1391 C C . PHE B 1 86 ? 8.865 13.119 27.307 1.00 23.66 69 PHE B C 1
ATOM 1392 O O . PHE B 1 86 ? 9.932 13.723 27.186 1.00 23.37 69 PHE B O 1
ATOM 1400 N N . LYS B 1 87 ? 8.764 11.958 27.950 1.00 24.34 70 LYS B N 1
ATOM 1401 C CA . LYS B 1 87 ? 9.924 11.292 28.541 1.00 25.05 70 LYS B CA 1
ATOM 1402 C C . LYS B 1 87 ? 10.951 10.907 27.476 1.00 24.42 70 LYS B C 1
ATOM 1403 O O . LYS B 1 87 ? 12.140 10.777 27.774 1.00 24.91 70 LYS B O 1
ATOM 1409 N N . ASP B 1 88 ? 10.485 10.707 26.243 1.00 23.37 71 ASP B N 1
ATOM 1410 C CA . ASP B 1 88 ? 11.367 10.319 25.144 1.00 22.32 71 ASP B CA 1
ATOM 1411 C C . ASP B 1 88 ? 11.983 11.495 24.389 1.00 21.51 71 ASP B C 1
ATOM 1412 O O . ASP B 1 88 ? 12.845 11.298 23.524 1.00 20.42 71 ASP B O 1
ATOM 1417 N N . ILE B 1 89 ? 11.532 12.710 24.688 1.00 21.14 72 ILE B N 1
ATOM 1418 C CA . ILE B 1 89 ? 12.063 13.884 24.000 1.00 20.65 72 ILE B CA 1
ATOM 1419 C C . ILE B 1 89 ? 13.503 14.109 24.431 1.00 20.27 72 ILE B C 1
ATOM 1420 O O . ILE B 1 89 ? 13.798 14.170 25.620 1.00 20.63 72 ILE B O 1
ATOM 1425 N N . VAL B 1 90 ? 14.406 14.223 23.461 1.00 19.92 73 VAL B N 1
ATOM 1426 C CA . VAL B 1 90 ? 15.811 14.421 23.770 1.00 19.09 73 VAL B CA 1
ATOM 1427 C C . VAL B 1 90 ? 16.291 15.852 23.528 1.00 19.05 73 VAL B C 1
ATOM 1428 O O . VAL B 1 90 ? 17.341 16.247 24.021 1.00 18.96 73 VAL B O 1
ATOM 1432 N N . LYS B 1 91 ? 15.518 16.631 22.781 1.00 18.80 74 LYS B N 1
ATOM 1433 C CA . LYS B 1 91 ? 15.890 18.007 22.482 1.00 18.81 74 LYS B CA 1
ATOM 1434 C C . LYS B 1 91 ? 14.630 18.807 22.202 1.00 18.82 74 LYS B C 1
ATOM 1435 O O . LYS B 1 91 ? 13.731 18.336 21.513 1.00 19.31 74 LYS B O 1
ATOM 1441 N N . LEU B 1 92 ? 14.568 20.014 22.743 1.00 18.48 75 LEU B N 1
ATOM 1442 C CA . LEU B 1 92 ? 13.416 20.871 22.521 1.00 18.96 75 LEU B CA 1
ATOM 1443 C C . LEU B 1 92 ? 13.871 22.299 22.249 1.00 19.08 75 LEU B C 1
ATOM 1444 O O . LEU B 1 92 ? 14.719 22.827 22.961 1.00 18.67 75 LEU B O 1
ATOM 1449 N N . ASN B 1 93 ? 13.316 22.915 21.207 1.00 18.84 76 ASN B N 1
ATOM 1450 C CA . ASN B 1 93 ? 13.683 24.281 20.888 1.00 18.65 76 ASN B CA 1
ATOM 1451 C C . ASN B 1 93 ? 12.566 25.246 21.276 1.00 18.21 76 ASN B C 1
ATOM 1452 O O . ASN B 1 93 ? 11.393 25.016 20.974 1.00 16.87 76 ASN B O 1
ATOM 1457 N N . ILE B 1 94 ? 12.944 26.325 21.956 1.00 17.03 77 ILE B N 1
ATOM 1458 C CA . ILE B 1 94 ? 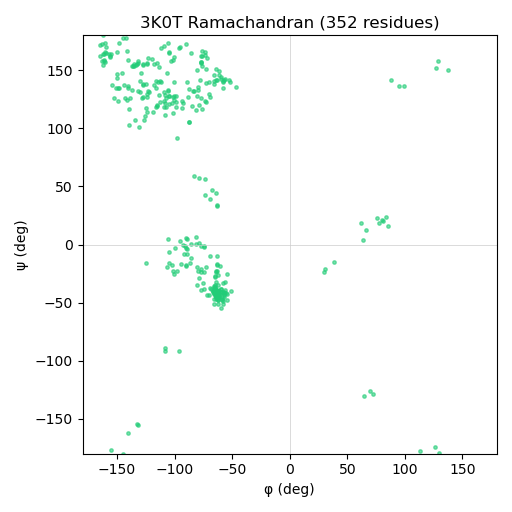11.982 27.320 22.388 1.00 17.15 77 ILE B CA 1
ATOM 1459 C C . ILE B 1 94 ? 12.142 28.594 21.578 1.00 16.46 77 ILE B C 1
ATOM 1460 O O . ILE B 1 94 ? 13.224 29.187 21.556 1.00 15.87 77 ILE B O 1
ATOM 1465 N N . PHE B 1 95 ? 11.071 29.005 20.897 1.00 15.91 78 PHE B N 1
ATOM 1466 C CA . PHE B 1 95 ? 11.105 30.246 20.131 1.00 15.84 78 PHE B CA 1
ATOM 1467 C C . PHE B 1 95 ? 10.107 31.203 20.766 1.00 15.65 78 PHE B C 1
ATOM 1468 O O . PHE B 1 95 ? 8.914 30.906 20.845 1.00 15.93 78 PHE B O 1
ATOM 1476 N N . LEU B 1 96 ? 10.594 32.352 21.225 1.00 15.76 79 LEU B N 1
ATOM 1477 C CA . LEU B 1 96 ? 9.721 33.326 21.871 1.00 15.98 79 LEU B CA 1
ATOM 1478 C C . LEU B 1 96 ? 9.865 34.697 21.237 1.00 15.98 79 LEU B C 1
ATOM 1479 O O . LEU B 1 96 ? 10.976 35.141 20.945 1.00 15.32 79 LEU B O 1
ATOM 1484 N N . THR B 1 97 ? 8.742 35.377 21.021 1.00 16.40 80 THR B N 1
ATOM 1485 C CA . THR B 1 97 ? 8.825 36.720 20.463 1.00 16.98 80 THR B CA 1
ATOM 1486 C C . THR B 1 97 ? 9.314 37.670 21.560 1.00 17.29 80 THR B C 1
ATOM 1487 O O . THR B 1 97 ? 9.899 38.712 21.268 1.00 17.57 80 THR B O 1
ATOM 1491 N N . ASP B 1 98 ? 9.102 37.295 22.820 1.00 17.92 81 ASP B N 1
ATOM 1492 C CA . ASP B 1 98 ? 9.538 38.118 23.960 1.00 18.54 81 ASP B CA 1
ATOM 1493 C C . ASP B 1 98 ? 10.096 37.221 25.068 1.00 18.13 81 ASP B C 1
ATOM 1494 O O . ASP B 1 98 ? 9.365 36.409 25.642 1.00 18.41 81 ASP B O 1
ATOM 1499 N N . LEU B 1 99 ? 11.384 37.367 25.378 1.00 18.42 82 LEU B N 1
ATOM 1500 C CA . LEU B 1 99 ? 12.006 36.542 26.420 1.00 18.89 82 LEU B CA 1
ATOM 1501 C C . LEU B 1 99 ? 11.585 36.981 27.820 1.00 19.23 82 LEU B C 1
ATOM 1502 O O . LEU B 1 99 ? 11.968 36.374 28.818 1.00 19.45 82 LEU B O 1
ATOM 1507 N N . GLY B 1 100 ? 10.768 38.030 27.883 1.00 18.84 83 GLY B N 1
ATOM 1508 C CA . GLY B 1 100 ? 10.254 38.474 29.160 1.00 19.12 83 GLY B CA 1
ATOM 1509 C C . GLY B 1 100 ? 9.193 37.456 29.555 1.00 19.90 83 GLY B C 1
ATOM 1510 O O . GLY B 1 100 ? 8.589 37.564 30.621 1.00 19.27 83 GLY B O 1
ATOM 1511 N N . HIS B 1 101 ? 8.958 36.481 28.674 1.00 19.32 84 HIS B N 1
ATOM 1512 C CA . HIS B 1 101 ? 8.006 35.398 28.933 1.00 19.89 84 HIS B CA 1
ATOM 1513 C C . HIS B 1 101 ? 8.750 34.106 29.246 1.00 20.10 84 HIS B C 1
ATOM 1514 O O . HIS B 1 101 ? 8.136 33.056 29.398 1.00 20.08 84 HIS B O 1
ATOM 1521 N N . PHE B 1 102 ? 10.073 34.181 29.329 1.00 20.57 85 PHE B N 1
ATOM 1522 C CA . PHE B 1 102 ? 10.868 32.979 29.572 1.00 21.43 85 PHE B CA 1
ATOM 1523 C C . PHE B 1 102 ? 10.621 32.337 30.949 1.00 21.16 85 PHE B C 1
ATOM 1524 O O . PHE B 1 102 ? 10.571 31.109 31.053 1.00 21.19 85 PHE B O 1
ATOM 1532 N N . ALA B 1 103 ? 10.452 33.146 31.993 1.00 20.17 86 ALA B N 1
ATOM 1533 C CA . ALA B 1 103 ? 10.190 32.593 33.320 1.00 20.82 86 ALA B CA 1
ATOM 1534 C C . ALA B 1 103 ? 8.982 31.660 33.269 1.00 21.00 86 ALA B C 1
ATOM 1535 O O . ALA B 1 103 ? 8.990 30.566 33.841 1.00 20.49 86 ALA B O 1
ATOM 1537 N N . LYS B 1 104 ? 7.954 32.102 32.553 1.00 21.27 87 LYS B N 1
ATOM 1538 C CA . LYS B 1 104 ? 6.717 31.346 32.419 1.00 21.94 87 LYS B CA 1
ATOM 1539 C C . LYS B 1 104 ? 6.868 30.075 31.582 1.00 21.37 87 LYS B C 1
ATOM 1540 O O . LYS B 1 104 ? 6.252 29.058 31.898 1.00 22.22 87 LYS B O 1
ATOM 1546 N N . VAL B 1 105 ? 7.673 30.114 30.522 1.00 20.77 88 VAL B N 1
ATOM 1547 C CA . VAL B 1 105 ? 7.887 28.899 29.736 1.00 19.87 88 VAL B CA 1
ATOM 1548 C C . VAL B 1 105 ? 8.585 27.876 30.643 1.00 19.84 88 VAL B C 1
ATOM 1549 O O . VAL B 1 105 ? 8.185 26.713 30.685 1.00 19.12 88 VAL B O 1
ATOM 1553 N N . ASN B 1 106 ? 9.592 28.325 31.396 1.00 19.99 89 ASN B N 1
ATOM 1554 C CA . ASN B 1 106 ? 10.327 27.455 32.330 1.00 20.70 89 ASN B CA 1
ATOM 1555 C C . ASN B 1 106 ? 9.424 26.806 33.359 1.00 21.38 89 ASN B C 1
ATOM 1556 O O . ASN B 1 106 ? 9.505 25.600 33.610 1.00 20.82 89 ASN B O 1
ATOM 1561 N N . GLU B 1 107 ? 8.578 27.628 33.974 1.00 21.82 90 GLU B N 1
ATOM 1562 C CA . GLU B 1 107 ? 7.662 27.141 34.983 1.00 22.63 90 GLU B CA 1
ATOM 1563 C C . GLU B 1 107 ? 6.712 26.074 34.432 1.00 22.54 90 GLU B C 1
ATOM 1564 O O . GLU B 1 107 ? 6.623 24.969 34.971 1.00 22.07 90 GLU B O 1
ATOM 1570 N N . ILE B 1 108 ? 6.005 26.407 33.358 1.00 21.97 91 ILE B N 1
ATOM 1571 C CA . ILE B 1 108 ? 5.072 25.464 32.765 1.00 21.96 91 ILE B CA 1
ATOM 1572 C C . ILE B 1 108 ? 5.801 24.222 32.249 1.00 22.47 91 ILE B C 1
ATOM 1573 O O . ILE B 1 108 ? 5.294 23.107 32.375 1.00 22.48 91 ILE B O 1
ATOM 1586 N N . GLY B 1 110 ? 8.392 22.838 33.515 1.00 24.86 93 GLY B N 1
ATOM 1587 C CA . GLY B 1 110 ? 8.690 21.993 34.658 1.00 25.77 93 GLY B CA 1
ATOM 1588 C C . GLY B 1 110 ? 7.502 21.118 35.023 1.00 25.92 93 GLY B C 1
ATOM 1589 O O . GLY B 1 110 ? 7.660 20.060 35.626 1.00 26.61 93 GLY B O 1
ATOM 1590 N N . SER B 1 111 ? 6.302 21.548 34.644 1.00 26.23 94 SER B N 1
ATOM 1591 C CA . SER B 1 111 ? 5.111 20.770 34.956 1.00 26.39 94 SER B CA 1
ATOM 1592 C C . SER B 1 111 ? 4.793 19.674 33.936 1.00 26.42 94 SER B C 1
ATOM 1593 O O . SER B 1 111 ? 3.945 18.823 34.205 1.00 26.88 94 SER B O 1
ATOM 1596 N N . TYR B 1 112 ? 5.459 19.684 32.779 1.00 26.02 95 TYR B N 1
ATOM 1597 C CA . TYR B 1 112 ? 5.237 18.651 31.751 1.00 25.56 95 TYR B CA 1
ATOM 1598 C C . TYR B 1 112 ? 6.389 17.654 31.646 1.00 25.91 95 TYR B C 1
ATOM 1599 O O . TYR B 1 112 ? 6.226 16.578 31.081 1.00 26.07 95 TYR B O 1
ATOM 1608 N N . PHE B 1 113 ? 7.559 18.026 32.160 1.00 26.52 96 PHE B N 1
ATOM 1609 C CA . PHE B 1 113 ? 8.732 17.158 32.095 1.00 27.20 96 PHE B CA 1
ATOM 1610 C C . PHE B 1 113 ? 9.296 16.907 33.488 1.00 27.88 96 PHE B C 1
ATOM 1611 O O . PHE B 1 113 ? 9.099 17.710 34.396 1.00 27.57 96 PHE B O 1
ATOM 1619 N N . SER B 1 114 ? 10.010 15.793 33.638 1.00 29.02 97 SER B N 1
ATOM 1620 C CA . SER B 1 114 ? 10.702 15.448 34.885 1.00 29.79 97 SER B CA 1
ATOM 1621 C C . SER B 1 114 ? 12.033 14.821 34.465 1.00 30.15 97 SER B C 1
ATOM 1622 O O . SER B 1 114 ? 12.219 14.497 33.289 1.00 30.06 97 SER B O 1
ATOM 1625 N N . GLN B 1 115 ? 12.959 14.679 35.408 1.00 30.66 98 GLN B N 1
ATOM 1626 C CA . GLN B 1 115 ? 14.270 14.093 35.125 1.00 31.29 98 GLN B CA 1
ATOM 1627 C C . GLN B 1 115 ? 14.158 12.688 34.551 1.00 30.62 98 GLN B C 1
ATOM 1628 O O . GLN B 1 115 ? 13.295 11.916 34.967 1.00 31.57 98 GLN B O 1
ATOM 1634 N N . PRO B 1 116 ? 15.007 12.339 33.569 1.00 29.52 99 PRO B N 1
ATOM 1635 C CA . PRO B 1 116 ? 16.044 13.182 32.961 1.00 28.72 99 PRO B CA 1
ATOM 1636 C C . PRO B 1 116 ? 15.423 14.188 31.976 1.00 27.82 99 PRO B C 1
ATOM 1637 O O . PRO B 1 116 ? 14.675 13.810 31.073 1.00 27.69 99 PRO B O 1
ATOM 1641 N N . TYR B 1 117 ? 15.718 15.470 32.177 1.00 26.77 100 TYR B N 1
ATOM 1642 C CA . TYR B 1 117 ? 15.194 16.539 31.320 1.00 25.83 100 TYR B CA 1
ATOM 1643 C C . TYR B 1 117 ? 15.862 16.565 29.948 1.00 24.93 100 TYR B C 1
ATOM 1644 O O . TYR B 1 117 ? 17.023 16.195 29.812 1.00 24.20 100 TYR B O 1
ATOM 1653 N N . PRO B 1 118 ? 15.139 17.022 28.916 1.00 24.12 101 PRO B N 1
ATOM 1654 C CA . PRO B 1 118 ? 15.772 17.048 27.599 1.00 23.38 101 PRO B CA 1
ATOM 1655 C C . PRO B 1 118 ? 16.769 18.190 27.431 1.00 22.76 101 PRO B C 1
ATOM 1656 O O . PRO B 1 118 ? 16.821 19.114 28.249 1.00 23.23 101 PRO B O 1
ATOM 1660 N N . ALA B 1 119 ? 17.572 18.105 26.376 1.00 21.65 102 ALA B N 1
ATOM 1661 C CA . ALA B 1 119 ? 18.493 19.177 26.044 1.00 20.23 102 ALA B CA 1
ATOM 1662 C C . ALA B 1 119 ? 17.576 20.265 25.490 1.00 19.81 102 ALA B C 1
ATOM 1663 O O . ALA B 1 119 ? 16.426 19.986 25.160 1.00 19.27 102 ALA B O 1
ATOM 1665 N N . ARG B 1 120 ? 18.054 21.499 25.403 1.00 19.07 103 ARG B N 1
ATOM 1666 C CA . ARG B 1 120 ? 17.218 22.536 24.807 1.00 19.74 103 ARG B CA 1
ATOM 1667 C C . ARG B 1 120 ? 17.973 23.793 24.428 1.00 19.28 103 ARG B C 1
ATOM 1668 O O . ARG B 1 120 ? 19.089 24.035 24.893 1.00 19.51 103 ARG B O 1
ATOM 1676 N N . ALA B 1 121 ? 17.338 24.579 23.563 1.00 18.85 104 ALA B N 1
ATOM 1677 C CA . ALA B 1 121 ? 17.865 25.854 23.106 1.00 18.12 104 ALA B CA 1
ATOM 1678 C C . ALA B 1 121 ? 16.705 26.827 23.263 1.00 17.43 104 ALA B C 1
ATOM 1679 O O . ALA B 1 121 ? 15.546 26.411 23.306 1.00 17.55 104 ALA B O 1
ATOM 1681 N N . ALA B 1 122 ? 17.008 28.110 23.361 1.00 16.28 105 ALA B N 1
ATOM 1682 C CA . ALA B 1 122 ? 15.956 29.107 23.499 1.00 15.85 105 ALA B CA 1
ATOM 1683 C C . ALA B 1 122 ? 16.457 30.411 22.929 1.00 15.47 105 ALA B C 1
ATOM 1684 O O . ALA B 1 122 ? 17.529 30.892 23.314 1.00 15.93 105 ALA B O 1
ATOM 1686 N N . ILE B 1 123 ? 15.691 30.970 21.996 1.00 15.05 106 ILE B N 1
ATOM 1687 C CA . ILE B 1 123 ? 16.050 32.237 21.378 1.00 15.29 106 ILE B CA 1
ATOM 1688 C C . ILE B 1 123 ? 14.846 33.168 21.271 1.00 15.34 106 ILE B C 1
ATOM 1689 O O . ILE B 1 123 ? 13.704 32.721 21.209 1.00 14.92 106 ILE B O 1
ATOM 1694 N N . GLY B 1 124 ? 15.132 34.465 21.258 1.00 15.33 107 GLY B N 1
ATOM 1695 C CA . GLY B 1 124 ? 14.104 35.474 21.082 1.00 15.83 107 GLY B CA 1
ATOM 1696 C C . GLY B 1 124 ? 14.040 35.753 19.592 1.00 16.28 107 GLY B C 1
ATOM 1697 O O . GLY B 1 124 ? 15.047 36.119 18.985 1.00 17.53 107 GLY B O 1
ATOM 1698 N N . VAL B 1 125 ? 12.864 35.553 18.999 1.00 16.03 108 VAL B N 1
ATOM 1699 C CA . VAL B 1 125 ? 12.677 35.753 17.565 1.00 16.07 108 VAL B CA 1
ATOM 1700 C C . VAL B 1 125 ? 11.911 37.046 17.297 1.00 16.42 108 VAL B C 1
ATOM 1701 O O . VAL B 1 125 ? 11.317 37.620 18.218 1.00 15.79 108 VAL B O 1
ATOM 1705 N N . ALA B 1 126 ? 11.938 37.503 16.044 1.00 16.47 109 ALA B N 1
ATOM 1706 C CA . ALA B 1 126 ? 11.257 38.734 15.648 1.00 17.09 109 ALA B CA 1
ATOM 1707 C C . ALA B 1 126 ? 9.758 38.476 15.522 1.00 17.24 109 ALA B C 1
ATOM 1708 O O . ALA B 1 126 ? 8.939 39.318 15.899 1.00 17.04 109 ALA B O 1
ATOM 1710 N N . ALA B 1 127 ? 9.394 37.312 14.989 1.00 16.99 110 ALA B N 1
ATOM 1711 C CA . ALA B 1 127 ? 7.981 36.983 14.846 1.00 16.65 110 ALA B CA 1
ATOM 1712 C C . ALA B 1 127 ? 7.729 35.491 14.652 1.00 16.67 110 ALA B C 1
ATOM 1713 O O . ALA B 1 127 ? 8.644 34.725 14.344 1.00 15.72 110 ALA B O 1
ATOM 1715 N N . LEU B 1 128 ? 6.474 35.085 14.839 1.00 16.44 111 LEU B N 1
ATOM 1716 C CA . LEU B 1 128 ? 6.098 33.685 14.675 1.00 16.87 111 LEU B CA 1
ATOM 1717 C C . LEU B 1 128 ? 4.843 33.559 13.813 1.00 16.97 111 LEU B C 1
ATOM 1718 O O . LEU B 1 128 ? 4.057 34.501 13.698 1.00 16.68 111 LEU B O 1
ATOM 1723 N N . PRO B 1 129 ? 4.655 32.400 13.167 1.00 17.61 112 PRO B N 1
ATOM 1724 C CA . PRO B 1 129 ? 3.461 32.235 12.331 1.00 17.52 112 PRO B CA 1
ATOM 1725 C C . PRO B 1 129 ? 2.179 32.595 13.095 1.00 18.01 112 PRO B C 1
ATOM 1726 O O . PRO B 1 129 ? 2.044 32.281 14.284 1.00 17.22 112 PRO B O 1
ATOM 1730 N N . ARG B 1 130 ? 1.269 33.272 12.393 1.00 18.62 113 ARG B N 1
ATOM 1731 C CA . ARG B 1 130 ? -0.043 33.706 12.891 1.00 18.92 113 ARG B CA 1
ATOM 1732 C C . ARG B 1 130 ? -0.024 34.670 14.070 1.00 19.58 113 ARG B C 1
ATOM 1733 O O . ARG B 1 130 ? -1.037 34.836 14.750 1.00 20.14 113 ARG B O 1
ATOM 1741 N N . GLY B 1 131 ? 1.116 35.322 14.300 1.00 18.87 114 GLY B N 1
ATOM 1742 C CA . GLY B 1 131 ? 1.214 36.265 15.403 1.00 18.75 114 GLY B CA 1
ATOM 1743 C C . GLY B 1 131 ? 1.370 35.545 16.728 1.00 18.06 114 GLY B C 1
ATOM 1744 O O . GLY B 1 131 ? 1.137 36.121 17.787 1.00 18.54 114 GLY B O 1
ATOM 1745 N N . ALA B 1 132 ? 1.767 34.275 16.662 1.00 17.93 115 ALA B N 1
ATOM 1746 C CA . ALA B 1 132 ? 1.975 33.472 17.861 1.00 17.60 115 ALA B CA 1
ATOM 1747 C C . ALA B 1 132 ? 3.067 34.083 18.730 1.00 17.75 115 ALA B C 1
ATOM 1748 O O . ALA B 1 132 ? 4.030 34.659 18.213 1.00 17.74 115 ALA B O 1
ATOM 1750 N N . GLN B 1 133 ? 2.917 33.952 20.045 1.00 18.20 116 GLN B N 1
ATOM 1751 C CA . GLN B 1 133 ? 3.917 34.461 20.984 1.00 18.69 116 GLN B CA 1
ATOM 1752 C C . GLN B 1 133 ? 4.973 33.399 21.284 1.00 18.19 116 GLN B C 1
ATOM 1753 O O . GLN B 1 133 ? 6.049 33.714 21.791 1.00 17.77 116 GLN B O 1
ATOM 1759 N N . VAL B 1 134 ? 4.660 32.140 20.990 1.00 17.70 117 VAL B N 1
ATOM 1760 C CA . VAL B 1 134 ? 5.605 31.066 21.261 1.00 16.97 117 VAL B CA 1
ATOM 1761 C C . VAL B 1 134 ? 5.429 29.928 20.268 1.00 16.84 117 VAL B C 1
ATOM 1762 O O . VAL B 1 134 ? 4.336 29.695 19.764 1.00 16.64 117 VAL B O 1
ATOM 1766 N N . GLU B 1 135 ? 6.537 29.273 19.941 1.00 16.46 118 GLU B N 1
ATOM 1767 C CA . GLU B 1 135 ? 6.545 28.127 19.046 1.00 16.77 118 GLU B CA 1
ATOM 1768 C C . GLU B 1 135 ? 7.625 27.225 19.597 1.00 16.47 118 GLU B C 1
ATOM 1769 O O . GLU B 1 135 ? 8.646 27.703 20.086 1.00 16.30 118 GLU B O 1
ATOM 1783 N N . ASP B 1 137 ? 9.576 23.192 18.873 1.00 18.23 120 ASP B N 1
ATOM 1784 C CA . ASP B 1 137 ? 9.669 21.926 18.156 1.00 19.05 120 ASP B CA 1
ATOM 1785 C C . ASP B 1 137 ? 10.529 21.019 19.030 1.00 19.63 120 ASP B C 1
ATOM 1786 O O . ASP B 1 137 ? 11.067 21.466 20.052 1.00 19.16 120 ASP B O 1
ATOM 1791 N N . ALA B 1 138 ? 10.630 19.750 18.646 1.00 19.99 121 ALA B N 1
ATOM 1792 C CA . ALA B 1 138 ? 11.375 18.780 19.439 1.00 20.55 121 ALA B CA 1
ATOM 1793 C C . ALA B 1 138 ? 11.798 17.555 18.645 1.00 21.04 121 ALA B C 1
ATOM 1794 O O . ALA B 1 138 ? 11.313 17.314 17.538 1.00 20.45 121 ALA B O 1
ATOM 1796 N N . ILE B 1 139 ? 12.731 16.805 19.228 1.00 21.62 122 ILE B N 1
ATOM 1797 C CA . ILE B 1 139 ? 13.199 15.542 18.673 1.00 21.74 122 ILE B CA 1
ATOM 1798 C C . ILE B 1 139 ? 12.980 14.521 19.780 1.00 23.19 122 ILE B C 1
ATOM 1799 O O . ILE B 1 139 ? 13.365 14.734 20.936 1.00 23.08 122 ILE B O 1
ATOM 1804 N N . LEU B 1 140 ? 12.325 13.428 19.410 1.00 24.42 123 LEU B N 1
ATOM 1805 C CA . LEU B 1 140 ? 11.995 12.351 20.329 1.00 26.24 123 LEU B CA 1
ATOM 1806 C C . LEU B 1 140 ? 12.742 11.093 19.880 1.00 27.53 123 LEU B C 1
ATOM 1807 O O . LEU B 1 140 ? 12.898 10.860 18.681 1.00 27.70 123 LEU B O 1
ATOM 1812 N N . VAL B 1 141 ? 13.252 10.308 20.823 1.00 28.35 124 VAL B N 1
ATOM 1813 C CA . VAL B 1 141 ? 13.913 9.050 20.456 1.00 29.33 124 VAL B CA 1
ATOM 1814 C C . VAL B 1 141 ? 13.198 7.963 21.255 1.00 30.47 124 VAL B C 1
ATOM 1815 O O . VAL B 1 141 ? 13.188 7.997 22.485 1.00 30.00 124 VAL B O 1
ATOM 1819 N N . ILE B 1 142 ? 12.569 7.026 20.547 1.00 31.52 125 ILE B N 1
ATOM 1820 C CA . ILE B 1 142 ? 11.793 5.961 21.193 1.00 32.96 125 ILE B CA 1
ATOM 1821 C C . ILE B 1 142 ? 12.646 4.994 22.024 1.00 33.17 125 ILE B C 1
ATOM 1822 O O . ILE B 1 142 ? 13.698 4.522 21.538 1.00 34.11 125 ILE B O 1
ATOM 1827 N N . LYS C 1 20 ? 19.694 5.923 26.751 1.00 39.84 3 LYS C N 1
ATOM 1828 C CA . LYS C 1 20 ? 19.723 7.403 26.935 1.00 40.04 3 LYS C CA 1
ATOM 1829 C C . LYS C 1 20 ? 20.546 7.753 28.173 1.00 39.57 3 LYS C C 1
ATOM 1830 O O . LYS C 1 20 ? 20.464 7.072 29.201 1.00 39.95 3 LYS C O 1
ATOM 1836 N N . THR C 1 21 ? 21.339 8.818 28.066 1.00 38.24 4 THR C N 1
ATOM 1837 C CA . THR C 1 21 ? 22.228 9.232 29.144 1.00 36.96 4 THR C CA 1
ATOM 1838 C C . THR C 1 21 ? 22.259 10.751 29.292 1.00 35.43 4 THR C C 1
ATOM 1839 O O . THR C 1 21 ? 22.373 11.472 28.302 1.00 35.17 4 THR C O 1
ATOM 1843 N N . VAL C 1 22 ? 22.163 11.232 30.528 1.00 33.81 5 VAL C N 1
ATOM 1844 C CA . VAL C 1 22 ? 22.263 12.662 30.786 1.00 32.43 5 VAL C CA 1
ATOM 1845 C C . VAL C 1 22 ? 23.749 12.979 30.844 1.00 31.95 5 VAL C C 1
ATOM 1846 O O . VAL C 1 22 ? 24.512 12.276 31.513 1.00 32.44 5 VAL C O 1
ATOM 1850 N N . ILE C 1 23 ? 24.155 14.023 30.130 1.00 30.46 6 ILE C N 1
ATOM 1851 C CA . ILE C 1 23 ? 25.547 14.443 30.137 1.00 29.55 6 ILE C CA 1
ATOM 1852 C C . ILE C 1 23 ? 25.633 15.698 30.998 1.00 29.71 6 ILE C C 1
ATOM 1853 O O . ILE C 1 23 ? 24.867 16.655 30.806 1.00 28.98 6 ILE C O 1
ATOM 1858 N N . THR C 1 24 ? 26.543 15.676 31.967 1.00 29.18 7 THR C N 1
ATOM 1859 C CA . THR C 1 24 ? 26.746 16.819 32.842 1.00 29.63 7 THR C CA 1
ATOM 1860 C C . THR C 1 24 ? 28.233 17.009 33.052 1.00 29.46 7 THR C C 1
ATOM 1861 O O . THR C 1 24 ? 28.944 16.079 33.448 1.00 29.80 7 THR C O 1
ATOM 1865 N N . SER C 1 25 ? 28.691 18.220 32.776 1.00 28.60 8 SER C N 1
ATOM 1866 C CA . SER C 1 25 ? 30.076 18.589 32.980 1.00 28.39 8 SER C CA 1
ATOM 1867 C C . SER C 1 25 ? 30.079 19.632 34.084 1.00 29.05 8 SER C C 1
ATOM 1868 O O . SER C 1 25 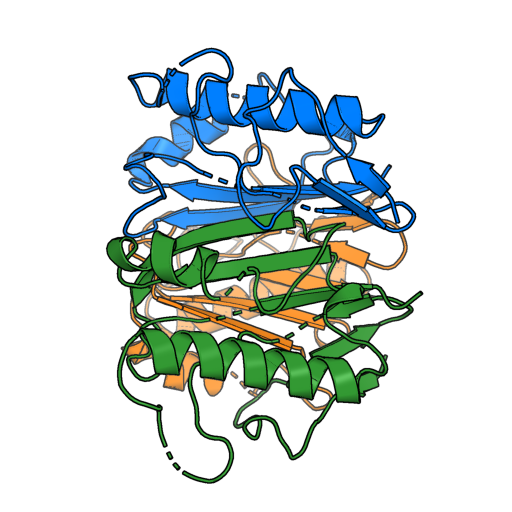? 29.324 20.606 34.013 1.00 28.86 8 SER C O 1
ATOM 1871 N N . ASP C 1 26 ? 30.909 19.426 35.108 1.00 29.52 9 ASP C N 1
ATOM 1872 C CA . ASP C 1 26 ? 30.990 20.405 36.181 1.00 30.25 9 ASP C CA 1
ATOM 1873 C C . ASP C 1 26 ? 31.900 21.561 35.773 1.00 29.74 9 ASP C C 1
ATOM 1874 O O . ASP C 1 26 ? 32.196 22.437 36.574 1.00 29.90 9 ASP C O 1
ATOM 1879 N N . LYS C 1 27 ? 32.336 21.550 34.515 1.00 29.20 10 LYS C N 1
ATOM 1880 C CA . LYS C 1 27 ? 33.153 22.629 33.975 1.00 28.69 10 LYS C CA 1
ATOM 1881 C C . LYS C 1 27 ? 32.250 23.470 33.065 1.00 27.65 10 LYS C C 1
ATOM 1882 O O . LYS C 1 27 ? 32.664 24.504 32.548 1.00 27.11 10 LYS C O 1
ATOM 1888 N N . ALA C 1 28 ? 31.021 23.004 32.858 1.00 26.12 11 ALA C N 1
ATOM 1889 C CA . ALA C 1 28 ? 30.049 23.740 32.044 1.00 25.56 11 ALA C CA 1
ATOM 1890 C C . ALA C 1 28 ? 29.065 24.402 33.006 1.00 24.80 11 ALA C C 1
ATOM 1891 O O . ALA C 1 28 ? 28.927 23.961 34.147 1.00 24.35 11 ALA C O 1
ATOM 1893 N N . PRO C 1 29 ? 28.379 25.473 32.567 1.00 24.74 12 PRO C N 1
ATOM 1894 C CA . PRO C 1 29 ? 27.422 26.130 33.465 1.00 24.76 12 PRO C CA 1
ATOM 1895 C C . PRO C 1 29 ? 26.354 25.156 33.940 1.00 25.09 12 PRO C C 1
ATOM 1896 O O . PRO C 1 29 ? 25.802 24.401 33.142 1.00 24.90 12 PRO C O 1
ATOM 1900 N N . ALA C 1 30 ? 26.059 25.185 35.233 1.00 25.89 13 ALA C N 1
ATOM 1901 C CA . ALA C 1 30 ? 25.034 24.321 35.795 1.00 26.68 13 ALA C CA 1
ATOM 1902 C C . ALA C 1 30 ? 23.716 24.558 35.060 1.00 27.76 13 ALA C C 1
ATOM 1903 O O . ALA C 1 30 ? 23.396 25.689 34.690 1.00 27.12 13 ALA C O 1
ATOM 1905 N N . ALA C 1 31 ? 22.959 23.485 34.845 1.00 28.62 14 ALA C N 1
ATOM 1906 C CA . ALA C 1 31 ? 21.672 23.588 34.168 1.00 29.87 14 ALA C CA 1
ATOM 1907 C C . ALA C 1 31 ? 20.579 23.892 35.188 1.00 30.80 14 ALA C C 1
ATOM 1908 O O . ALA C 1 31 ? 20.183 23.016 35.952 1.00 31.52 14 ALA C O 1
ATOM 1910 N N . ILE C 1 32 ? 20.109 25.138 35.201 1.00 31.12 15 ILE C N 1
ATOM 1911 C CA . ILE C 1 32 ? 19.049 25.557 36.113 1.00 31.37 15 ILE C CA 1
ATOM 1912 C C . ILE C 1 32 ? 17.728 25.608 35.336 1.00 30.31 15 ILE C C 1
ATOM 1913 O O . ILE C 1 32 ? 17.557 26.413 34.426 1.00 30.70 15 ILE C O 1
ATOM 1918 N N . GLY C 1 33 ? 16.811 24.714 35.690 1.00 29.61 16 GLY C N 1
ATOM 1919 C CA . GLY C 1 33 ? 15.538 24.639 34.995 1.00 27.91 16 GLY C CA 1
ATOM 1920 C C . GLY C 1 33 ? 15.283 23.232 34.490 1.00 27.15 16 GLY C C 1
ATOM 1921 O O . GLY C 1 33 ? 16.069 22.324 34.762 1.00 27.76 16 GLY C O 1
ATOM 1922 N N . PRO C 1 34 ? 14.206 23.026 33.722 1.00 26.41 17 PRO C N 1
ATOM 1923 C CA . PRO C 1 34 ? 13.883 21.703 33.203 1.00 25.44 17 PRO C CA 1
ATOM 1924 C C . PRO C 1 34 ? 14.631 21.301 31.923 1.00 25.15 17 PRO C C 1
ATOM 1925 O O . PRO C 1 34 ? 14.002 21.029 30.900 1.00 25.30 17 PRO C O 1
ATOM 1929 N N . TYR C 1 35 ? 15.961 21.280 31.976 1.00 24.14 18 TYR C N 1
ATOM 1930 C CA . TYR C 1 35 ? 16.772 20.845 30.842 1.00 23.37 18 TYR C CA 1
ATOM 1931 C C . TYR C 1 35 ? 18.070 20.224 31.342 1.00 23.18 18 TYR C C 1
ATOM 1932 O O . TYR C 1 35 ? 18.416 20.367 32.510 1.00 22.92 18 TYR C O 1
ATOM 1941 N N . SER C 1 36 ? 18.763 19.517 30.451 1.00 22.71 19 SER C N 1
ATOM 1942 C CA . SER C 1 36 ? 20.056 18.905 30.753 1.00 21.96 19 SER C CA 1
ATOM 1943 C C . SER C 1 36 ? 21.045 19.563 29.802 1.00 22.40 19 SER C C 1
ATOM 1944 O O . SER C 1 36 ? 20.643 20.046 28.736 1.00 22.07 19 SER C O 1
ATOM 1947 N N . GLN C 1 37 ? 22.328 19.582 30.167 1.00 21.81 20 GLN C N 1
ATOM 1948 C CA . GLN C 1 37 ? 23.338 20.181 29.290 1.00 21.92 20 GLN C CA 1
ATOM 1949 C C . GLN C 1 37 ? 23.361 19.462 27.928 1.00 21.72 20 GLN C C 1
ATOM 1950 O O . GLN C 1 37 ? 23.530 20.096 26.888 1.00 21.01 20 GLN C O 1
ATOM 1956 N N . ALA C 1 38 ? 23.190 18.140 27.948 1.00 20.86 21 ALA C N 1
ATOM 1957 C CA . ALA C 1 38 ? 23.121 17.340 26.725 1.00 21.18 21 ALA C CA 1
ATOM 1958 C C . ALA C 1 38 ? 22.475 15.993 27.009 1.00 21.21 21 ALA C C 1
ATOM 1959 O O . ALA C 1 38 ? 22.449 15.538 28.155 1.00 21.06 21 ALA C O 1
ATOM 1961 N N . ILE C 1 39 ? 21.942 15.377 25.958 1.00 21.05 22 ILE C N 1
ATOM 1962 C CA . ILE C 1 39 ? 21.346 14.053 26.060 1.00 21.24 22 ILE C CA 1
ATOM 1963 C C . ILE C 1 39 ? 21.981 13.190 24.982 1.00 21.88 22 ILE C C 1
ATOM 1964 O O . ILE C 1 39 ? 22.007 13.561 23.802 1.00 20.20 22 ILE C O 1
ATOM 1969 N N . LYS C 1 40 ? 22.516 12.050 25.402 1.00 22.52 23 LYS C N 1
ATOM 1970 C CA . LYS C 1 40 ? 23.107 11.118 24.469 1.00 23.66 23 LYS C CA 1
ATOM 1971 C C . LYS C 1 40 ? 22.091 10.010 24.273 1.00 24.28 23 LYS C C 1
ATOM 1972 O O . LYS C 1 40 ? 21.665 9.388 25.236 1.00 24.37 23 LYS C O 1
ATOM 1978 N N . ALA C 1 41 ? 21.673 9.803 23.029 1.00 25.01 24 ALA C N 1
ATOM 1979 C CA . ALA C 1 41 ? 20.746 8.728 22.691 1.00 25.67 24 ALA C CA 1
ATOM 1980 C C . ALA C 1 41 ? 21.475 7.935 21.617 1.00 26.20 24 ALA C C 1
ATOM 1981 O O . ALA C 1 41 ? 21.730 8.444 20.526 1.00 26.96 24 ALA C O 1
ATOM 1983 N N . GLY C 1 42 ? 21.832 6.698 21.944 1.00 27.11 25 GLY C N 1
ATOM 1984 C CA . GLY C 1 42 ? 22.592 5.881 21.012 1.00 26.73 25 GLY C CA 1
ATOM 1985 C C . GLY C 1 42 ? 23.950 6.524 20.788 1.00 27.37 25 GLY C C 1
ATOM 1986 O O . GLY C 1 42 ? 24.632 6.887 21.748 1.00 27.62 25 GLY C O 1
ATOM 1987 N N . ASN C 1 43 ? 24.328 6.684 19.523 1.00 26.92 26 ASN C N 1
ATOM 1988 C CA . ASN C 1 43 ? 25.602 7.302 19.157 1.00 26.86 26 ASN C CA 1
ATOM 1989 C C . ASN C 1 43 ? 25.457 8.829 18.969 1.00 25.31 26 ASN C C 1
ATOM 1990 O O . ASN C 1 43 ? 26.441 9.520 18.682 1.00 24.82 26 ASN C O 1
ATOM 1995 N N . THR C 1 44 ? 24.239 9.353 19.135 1.00 23.55 27 THR C N 1
ATOM 1996 C CA . THR C 1 44 ? 23.985 10.787 18.919 1.00 21.43 27 THR C CA 1
ATOM 1997 C C . THR C 1 44 ? 23.740 11.604 20.196 1.00 21.07 27 THR C C 1
ATOM 1998 O O . THR C 1 44 ? 22.863 11.273 21.007 1.00 20.63 27 THR C O 1
ATOM 2002 N N . VAL C 1 45 ? 24.515 12.678 20.360 1.00 20.54 28 VAL C N 1
ATOM 2003 C CA . VAL C 1 45 ? 24.401 13.562 21.523 1.00 20.32 28 VAL C CA 1
ATOM 2004 C C . VAL C 1 45 ? 23.764 14.905 21.137 1.00 20.51 28 VAL C C 1
ATOM 2005 O O . VAL C 1 45 ? 24.293 15.646 20.309 1.00 19.86 28 VAL C O 1
ATOM 2009 N N . TYR C 1 46 ? 22.614 15.195 21.739 1.00 20.09 29 TYR C N 1
ATOM 2010 C CA . TYR C 1 46 ? 21.907 16.442 21.494 1.00 19.91 29 TYR C CA 1
ATOM 2011 C C . TYR C 1 46 ? 22.312 17.382 22.613 1.00 19.47 29 TYR C C 1
ATOM 2012 O O . TYR C 1 46 ? 22.015 17.140 23.784 1.00 19.40 29 TYR C O 1
ATOM 2029 N N . SER C 1 48 ? 22.527 21.141 24.479 1.00 17.48 31 SER C N 1
ATOM 2030 C CA . SER C 1 48 ? 21.772 22.361 24.738 1.00 16.98 31 SER C CA 1
ATOM 2031 C C . SER C 1 48 ? 22.520 23.588 24.238 1.00 17.28 31 SER C C 1
ATOM 2032 O O . SER C 1 48 ? 23.753 23.586 24.130 1.00 16.41 31 SER C O 1
ATOM 2035 N N . GLY C 1 49 ? 21.770 24.649 23.956 1.00 17.17 32 GLY C N 1
ATOM 2036 C CA . GLY C 1 49 ? 22.418 25.868 23.532 1.00 17.63 32 GLY C CA 1
ATOM 2037 C C . GLY C 1 49 ? 23.284 26.342 24.683 1.00 17.99 32 GLY C C 1
ATOM 2038 O O . GLY C 1 49 ? 22.903 26.223 25.841 1.00 18.52 32 GLY C O 1
ATOM 2039 N N . GLN C 1 50 ? 24.461 26.865 24.385 1.00 17.26 33 GLN C N 1
ATOM 2040 C CA . GLN C 1 50 ? 25.293 27.393 25.446 1.00 17.28 33 GLN C CA 1
ATOM 2041 C C . GLN C 1 50 ? 25.363 28.895 25.247 1.00 16.78 33 GLN C C 1
ATOM 2042 O O . GLN C 1 50 ? 25.405 29.375 24.121 1.00 16.53 33 GLN C O 1
ATOM 2048 N N . ILE C 1 51 ? 25.325 29.628 26.356 1.00 16.95 34 ILE C N 1
ATOM 2049 C CA . ILE C 1 51 ? 25.461 31.067 26.302 1.00 17.41 34 ILE C CA 1
ATOM 2050 C C . ILE C 1 51 ? 26.787 31.404 26.952 1.00 17.38 34 ILE C C 1
ATOM 2051 O O . ILE C 1 51 ? 27.395 30.530 27.608 1.00 17.66 34 ILE C O 1
ATOM 2056 N N . PRO C 1 52 ? 27.237 32.657 26.820 1.00 16.98 35 PRO C N 1
ATOM 2057 C CA . PRO C 1 52 ? 28.551 32.984 27.394 1.00 17.15 35 PRO C CA 1
ATOM 2058 C C . PRO C 1 52 ? 28.781 33.031 28.895 1.00 17.46 35 PRO C C 1
ATOM 2059 O O . PRO C 1 52 ? 29.489 33.905 29.401 1.00 16.88 35 PRO C O 1
ATOM 2063 N N . LEU C 1 53 ? 28.183 32.114 29.627 1.00 18.45 36 LEU C N 1
ATOM 2064 C CA . LEU C 1 53 ? 28.323 32.131 31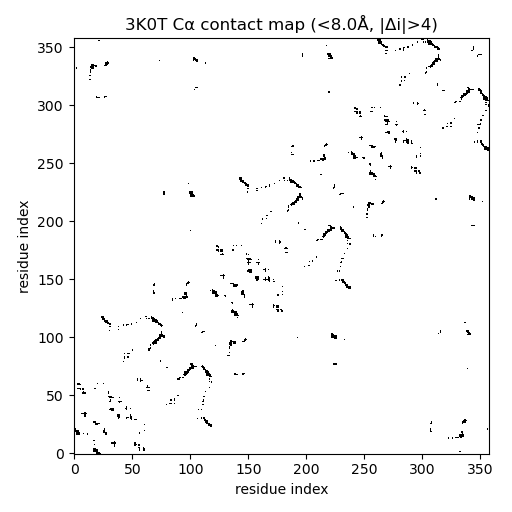.070 1.00 19.51 36 LEU C CA 1
ATOM 2065 C C . LEU C 1 53 ? 29.638 31.532 31.568 1.00 20.72 36 LEU C C 1
ATOM 2066 O O . LEU C 1 53 ? 30.094 30.482 31.114 1.00 20.62 36 LEU C O 1
ATOM 2071 N N . ASP C 1 54 ? 30.239 32.247 32.511 1.00 21.48 37 ASP C N 1
ATOM 2072 C CA . ASP C 1 54 ? 31.437 31.800 33.233 1.00 22.69 37 ASP C CA 1
ATOM 2073 C C . ASP C 1 54 ? 30.797 30.802 34.188 1.00 23.13 37 ASP C C 1
ATOM 2074 O O . ASP C 1 54 ? 29.998 31.186 35.018 1.00 23.07 37 ASP C O 1
ATOM 2079 N N . PRO C 1 55 ? 31.143 29.509 34.076 1.00 24.05 38 PRO C N 1
ATOM 2080 C CA . PRO C 1 55 ? 30.548 28.493 34.951 1.00 24.27 38 PRO C CA 1
ATOM 2081 C C . PRO C 1 55 ? 30.754 28.735 36.445 1.00 24.94 38 PRO C C 1
ATOM 2082 O O . PRO C 1 55 ? 29.897 28.380 37.255 1.00 24.88 38 PRO C O 1
ATOM 2086 N N . SER C 1 56 ? 31.886 29.328 36.816 1.00 25.24 39 SER C N 1
ATOM 2087 C CA . SER C 1 56 ? 32.158 29.533 38.231 1.00 26.18 39 SER C CA 1
ATOM 2088 C C . SER C 1 56 ? 31.431 30.718 38.872 1.00 25.67 39 SER C C 1
ATOM 2089 O O . SER C 1 56 ? 31.139 30.677 40.066 1.00 26.29 39 SER C O 1
ATOM 2092 N N . THR C 1 57 ? 31.126 31.756 38.094 1.00 24.92 40 THR C N 1
ATOM 2093 C CA . THR C 1 57 ? 30.436 32.938 38.637 1.00 24.15 40 THR C CA 1
ATOM 2094 C C . THR C 1 57 ? 28.982 33.056 38.176 1.00 23.80 40 THR C C 1
ATOM 2095 O O . THR C 1 57 ? 28.198 33.796 38.766 1.00 23.80 40 THR C O 1
ATOM 2107 N N . GLU C 1 59 ? 28.065 34.501 35.635 1.00 20.90 42 GLU C N 1
ATOM 2108 C CA . GLU C 1 59 ? 27.933 35.836 35.093 1.00 20.09 42 GLU C CA 1
ATOM 2109 C C . GLU C 1 59 ? 28.443 35.704 33.665 1.00 19.59 42 GLU C C 1
ATOM 2110 O O . GLU C 1 59 ? 29.287 34.848 33.380 1.00 19.17 42 GLU C O 1
ATOM 2116 N N . LEU C 1 60 ? 27.915 36.534 32.773 1.00 19.23 43 LEU C N 1
ATOM 2117 C CA . LEU C 1 60 ? 28.342 36.532 31.382 1.00 19.65 43 LEU C CA 1
ATOM 2118 C C . LEU C 1 60 ? 29.738 37.138 31.253 1.00 20.05 43 LEU C C 1
ATOM 2119 O O . LEU C 1 60 ? 30.035 38.130 31.915 1.00 19.26 43 LEU C O 1
ATOM 2124 N N . VAL C 1 61 ? 30.595 36.551 30.413 1.00 20.65 44 VAL C N 1
ATOM 2125 C CA . VAL C 1 61 ? 31.914 37.149 30.207 1.00 21.48 44 VAL C CA 1
ATOM 2126 C C . VAL C 1 61 ? 31.637 38.334 29.279 1.00 21.92 44 VAL C C 1
ATOM 2127 O O . VAL C 1 61 ? 30.620 38.357 28.588 1.00 21.82 44 VAL C O 1
ATOM 2131 N N . GLU C 1 62 ? 32.517 39.327 29.282 1.00 22.71 45 GLU C N 1
ATOM 2132 C CA . GLU C 1 62 ? 32.268 40.533 28.502 1.00 23.54 45 GLU C CA 1
ATOM 2133 C C . GLU C 1 62 ? 33.105 40.697 27.244 1.00 23.36 45 GLU C C 1
ATOM 2134 O O . GLU C 1 62 ? 34.258 40.286 27.195 1.00 23.50 45 GLU C O 1
ATOM 2140 N N . GLY C 1 63 ? 32.515 41.330 26.235 1.00 23.38 46 GLY C N 1
ATOM 2141 C CA . GLY C 1 63 ? 33.213 41.548 24.980 1.00 23.25 46 GLY C CA 1
ATOM 2142 C C . GLY C 1 63 ? 32.840 40.429 24.031 1.00 23.26 46 GLY C C 1
ATOM 2143 O O . GLY C 1 63 ? 32.794 39.269 24.428 1.00 23.70 46 GLY C O 1
ATOM 2144 N N . ILE C 1 64 ? 32.573 40.769 22.777 1.00 22.78 47 ILE C N 1
ATOM 2145 C CA . ILE C 1 64 ? 32.144 39.760 21.814 1.00 22.99 47 ILE C CA 1
ATOM 2146 C C . ILE C 1 64 ? 33.119 38.585 21.597 1.00 23.05 47 ILE C C 1
ATOM 2147 O O . ILE C 1 64 ? 32.682 37.438 21.515 1.00 22.76 47 ILE C O 1
ATOM 2152 N N . GLU C 1 65 ? 34.425 38.842 21.533 1.00 22.57 48 GLU C N 1
ATOM 2153 C CA . GLU C 1 65 ? 35.375 37.750 21.313 1.00 23.61 48 GLU C CA 1
ATOM 2154 C C . GLU C 1 65 ? 35.390 36.805 22.509 1.00 22.14 48 GLU C C 1
ATOM 2155 O O . GLU C 1 65 ? 35.424 35.587 22.344 1.00 21.53 48 GLU C O 1
ATOM 2161 N N . ALA C 1 66 ? 35.348 37.372 23.713 1.00 21.14 49 ALA C N 1
ATOM 2162 C CA . ALA C 1 66 ? 35.334 36.572 24.929 1.00 20.41 49 ALA C CA 1
ATOM 2163 C C . ALA C 1 66 ? 34.045 35.761 24.988 1.00 19.90 49 ALA C C 1
ATOM 2164 O O . ALA C 1 66 ? 34.056 34.590 25.368 1.00 18.69 49 ALA C O 1
ATOM 2166 N N . GLN C 1 67 ? 32.930 36.379 24.599 1.00 19.31 50 GLN C N 1
ATOM 2167 C CA . GLN C 1 67 ? 31.652 35.667 24.621 1.00 18.48 50 GLN C CA 1
ATOM 2168 C C . GLN C 1 67 ? 31.625 34.496 23.629 1.00 17.75 50 GLN C C 1
ATOM 2169 O O . GLN C 1 67 ? 31.133 33.416 23.955 1.00 17.08 50 GLN C O 1
ATOM 2175 N N . ILE C 1 68 ? 32.158 34.701 22.428 1.00 17.44 51 ILE C N 1
ATOM 2176 C CA . ILE C 1 68 ? 32.192 33.623 21.442 1.00 17.47 51 ILE C CA 1
ATOM 2177 C C . ILE C 1 68 ? 33.081 32.490 21.994 1.00 18.06 51 ILE C C 1
ATOM 2178 O O . ILE C 1 68 ? 32.699 31.318 21.966 1.00 18.02 51 ILE C O 1
ATOM 2183 N N . THR C 1 69 ? 34.237 32.857 22.545 1.00 18.24 52 THR C N 1
ATOM 2184 C CA . THR C 1 69 ? 35.183 31.891 23.110 1.00 18.43 52 THR C CA 1
ATOM 2185 C C . THR C 1 69 ? 34.567 31.092 24.261 1.00 18.39 52 THR C C 1
ATOM 2186 O O . THR C 1 69 ? 34.733 29.870 24.343 1.00 17.89 52 THR C O 1
ATOM 2190 N N . GLN C 1 70 ? 33.832 31.773 25.138 1.00 17.65 53 GLN C N 1
ATOM 2191 C CA . GLN C 1 70 ? 33.198 31.098 26.266 1.00 16.53 53 GLN C CA 1
ATOM 2192 C C . GLN C 1 70 ? 32.128 30.095 25.833 1.00 16.66 53 GLN C C 1
ATOM 2193 O O . GLN C 1 70 ? 31.974 29.038 26.449 1.00 16.99 53 GLN C O 1
ATOM 2199 N N . VAL C 1 71 ? 31.365 30.420 24.791 1.00 16.59 54 VAL C N 1
ATOM 2200 C CA . VAL C 1 71 ? 30.345 29.474 24.332 1.00 15.15 54 VAL C CA 1
ATOM 2201 C C . VAL C 1 71 ? 31.039 28.220 23.797 1.00 15.94 54 VAL C C 1
ATOM 2202 O O . VAL C 1 71 ? 30.595 27.095 24.072 1.00 15.77 54 VAL C O 1
ATOM 2206 N N . PHE C 1 72 ? 32.133 28.407 23.055 1.00 16.03 55 PHE C N 1
ATOM 2207 C CA . PHE C 1 72 ? 32.874 27.270 22.520 1.00 16.60 55 PHE C CA 1
ATOM 2208 C C . PHE C 1 72 ? 33.487 26.448 23.650 1.00 17.03 55 PHE C C 1
ATOM 2209 O O . PHE C 1 72 ? 33.468 25.215 23.610 1.00 18.10 55 PHE C O 1
ATOM 2217 N N . GLU C 1 73 ? 34.021 27.132 24.659 1.00 17.33 56 GLU C N 1
ATOM 2218 C CA . GLU C 1 73 ? 34.595 26.453 25.817 1.00 17.62 56 GLU C CA 1
ATOM 2219 C C . GLU C 1 73 ? 33.498 25.685 26.559 1.00 18.14 56 GLU C C 1
ATOM 2220 O O . GLU C 1 73 ? 33.726 24.569 27.019 1.00 19.16 56 GLU C O 1
ATOM 2226 N N . ASN C 1 74 ? 32.309 26.281 26.673 1.00 18.27 57 ASN C N 1
ATOM 2227 C CA . ASN C 1 74 ? 31.192 25.612 27.328 1.00 18.48 57 ASN C CA 1
ATOM 2228 C C . ASN C 1 74 ? 30.737 24.370 26.535 1.00 18.35 57 ASN C C 1
ATOM 2229 O O . ASN C 1 74 ? 30.477 23.320 27.131 1.00 18.37 57 ASN C O 1
ATOM 2234 N N . LEU C 1 75 ? 30.649 24.470 25.206 1.00 17.87 58 LEU C N 1
ATOM 2235 C CA . LEU C 1 75 ? 30.271 23.301 24.395 1.00 18.08 58 LEU C CA 1
ATOM 2236 C C . LEU C 1 75 ? 31.369 22.212 24.451 1.00 18.78 58 LEU C C 1
ATOM 2237 O O . LEU C 1 75 ? 31.064 21.020 24.510 1.00 18.48 58 LEU C O 1
ATOM 2242 N N . LYS C 1 76 ? 32.635 22.631 24.420 1.00 19.32 59 LYS C N 1
ATOM 2243 C CA . LYS C 1 76 ? 33.771 21.701 24.500 1.00 20.89 59 LYS C CA 1
ATOM 2244 C C . LYS C 1 76 ? 33.703 20.896 25.804 1.00 20.81 59 LYS C C 1
ATOM 2245 O O . LYS C 1 76 ? 33.851 19.674 25.802 1.00 21.41 59 LYS C O 1
ATOM 2251 N N . SER C 1 77 ? 33.459 21.584 26.916 1.00 21.03 60 SER C N 1
ATOM 2252 C CA . SER C 1 77 ? 33.357 20.921 28.219 1.00 21.28 60 SER C CA 1
ATOM 2253 C C . SER C 1 77 ? 32.239 19.880 28.212 1.00 22.00 60 SER C C 1
ATOM 2254 O O . SER C 1 77 ? 32.410 18.752 28.692 1.00 22.07 60 SER C O 1
ATOM 2257 N N . VAL C 1 78 ? 31.093 20.267 27.659 1.00 22.27 61 VAL C N 1
ATOM 2258 C CA . VAL C 1 78 ? 29.943 19.378 27.579 1.00 22.09 61 VAL C CA 1
ATOM 2259 C C . VAL C 1 78 ? 30.253 18.190 26.661 1.00 22.84 61 VAL C C 1
ATOM 2260 O O . VAL C 1 78 ? 29.924 17.046 26.986 1.00 22.31 61 VAL C O 1
ATOM 2264 N N . ALA C 1 79 ? 30.893 18.467 25.523 1.00 23.03 62 ALA C N 1
ATOM 2265 C CA . ALA C 1 79 ? 31.269 17.424 24.566 1.00 24.66 62 ALA C CA 1
ATOM 2266 C C . ALA C 1 79 ? 32.240 16.411 25.189 1.00 25.24 62 ALA C C 1
ATOM 2267 O O . ALA C 1 79 ? 32.129 15.209 24.948 1.00 25.69 62 ALA C O 1
ATOM 2269 N N . GLN C 1 80 ? 33.190 16.901 25.982 1.00 26.12 63 GLN C N 1
ATOM 2270 C CA . GLN C 1 80 ? 34.157 16.029 26.648 1.00 27.13 63 GLN C CA 1
ATOM 2271 C C . GLN C 1 80 ? 33.460 15.119 27.660 1.00 27.16 63 GLN C C 1
ATOM 2272 O O . GLN C 1 80 ? 33.821 13.951 27.805 1.00 27.11 63 GLN C O 1
ATOM 2278 N N . ALA C 1 81 ? 32.440 15.633 28.341 1.00 26.76 64 ALA C N 1
ATOM 2279 C CA . ALA C 1 81 ? 31.724 14.812 29.311 1.00 26.32 64 ALA C CA 1
ATOM 2280 C C . ALA C 1 81 ? 30.847 13.768 28.606 1.00 26.74 64 ALA C C 1
ATOM 2281 O O . ALA C 1 81 ? 30.455 12.763 29.206 1.00 26.10 64 ALA C O 1
ATOM 2283 N N . ALA C 1 82 ? 30.544 14.005 27.330 1.00 26.31 65 ALA C N 1
ATOM 2284 C CA . ALA C 1 82 ? 29.738 13.062 26.554 1.00 26.35 65 ALA C CA 1
ATOM 2285 C C . ALA C 1 82 ? 30.627 11.968 25.946 1.00 26.37 65 ALA C C 1
ATOM 2286 O O . ALA C 1 82 ? 30.147 11.092 25.242 1.00 26.57 65 ALA C O 1
ATOM 2288 N N . GLY C 1 83 ? 31.927 12.032 26.212 1.00 26.59 66 GLY C N 1
ATOM 2289 C CA . GLY C 1 83 ? 32.833 11.029 25.676 1.00 26.68 66 GLY C CA 1
ATOM 2290 C C . GLY C 1 83 ? 33.266 11.347 24.255 1.00 26.80 66 GLY C C 1
ATOM 2291 O O . GLY C 1 83 ? 33.669 10.461 23.501 1.00 26.59 66 GLY C O 1
ATOM 2292 N N . GLY C 1 84 ? 33.194 12.624 23.892 1.00 26.06 67 GLY C N 1
ATOM 2293 C CA . GLY C 1 84 ? 33.601 13.033 22.561 1.00 26.04 67 GLY C CA 1
ATOM 2294 C C . GLY C 1 84 ? 34.344 14.351 22.541 1.00 25.49 67 GLY C C 1
ATOM 2295 O O . GLY C 1 84 ? 34.845 14.800 23.566 1.00 26.73 67 GLY C O 1
ATOM 2296 N N . SER C 1 85 ? 34.417 14.966 21.365 1.00 25.13 68 SER C N 1
ATOM 2297 C CA . SER C 1 85 ? 35.094 16.250 21.208 1.00 24.08 68 SER C CA 1
ATOM 2298 C C . SER C 1 85 ? 34.517 16.978 19.997 1.00 23.82 68 SER C C 1
ATOM 2299 O O . SER C 1 85 ? 33.581 16.497 19.358 1.00 24.08 68 SER C O 1
ATOM 2302 N N . PHE C 1 86 ? 35.082 18.135 19.679 1.00 23.34 69 PHE C N 1
ATOM 2303 C CA . PHE C 1 86 ? 34.584 18.930 18.567 1.00 22.95 69 PHE C CA 1
ATOM 2304 C C . PHE C 1 86 ? 34.705 18.233 17.215 1.00 23.13 69 PHE C C 1
ATOM 2305 O O . PHE C 1 86 ? 33.962 18.546 16.277 1.00 21.90 69 PHE C O 1
ATOM 2313 N N . LYS C 1 87 ? 35.622 17.269 17.130 1.00 22.98 70 LYS C N 1
ATOM 2314 C CA . LYS C 1 87 ? 35.792 16.487 15.918 1.00 22.99 70 LYS C CA 1
ATOM 2315 C C . LYS C 1 87 ? 34.526 15.670 15.642 1.00 22.42 70 LYS C C 1
ATOM 2316 O O . LYS C 1 87 ? 34.260 15.291 14.499 1.00 22.74 70 LYS C O 1
ATOM 2322 N N . ASP C 1 88 ? 33.747 15.399 16.689 1.00 20.94 71 ASP C N 1
ATOM 2323 C CA . ASP C 1 88 ? 32.530 14.602 16.531 1.00 20.91 71 ASP C CA 1
ATOM 2324 C C . ASP C 1 88 ? 31.265 15.431 16.231 1.00 20.05 71 ASP C C 1
ATOM 2325 O O . ASP C 1 88 ? 30.184 14.875 16.023 1.00 19.32 71 ASP C O 1
ATOM 2330 N N . ILE C 1 89 ? 31.401 16.755 16.205 1.00 19.31 72 ILE C N 1
ATOM 2331 C CA . ILE C 1 89 ? 30.256 17.633 15.918 1.00 18.96 72 ILE C CA 1
ATOM 2332 C C . ILE C 1 89 ? 29.884 17.558 14.439 1.00 18.36 72 ILE C C 1
ATOM 2333 O O . ILE C 1 89 ? 30.710 17.819 13.568 1.00 18.53 72 ILE C O 1
ATOM 2338 N N . VAL C 1 90 ? 28.636 17.198 14.158 1.00 17.74 73 VAL C N 1
ATOM 2339 C CA . VAL C 1 90 ? 28.181 17.112 12.777 1.00 17.73 73 VAL C CA 1
ATOM 2340 C C . VAL C 1 90 ? 27.354 18.339 12.379 1.00 17.30 73 VAL C C 1
ATOM 2341 O O . VAL C 1 90 ? 27.241 18.653 11.192 1.00 17.02 73 VAL C O 1
ATOM 2345 N N . LYS C 1 91 ? 26.784 19.033 13.369 1.00 16.43 74 LYS C N 1
ATOM 2346 C CA . LYS C 1 91 ? 25.989 20.246 13.107 1.00 16.55 74 LYS C CA 1
ATOM 2347 C C . LYS C 1 91 ? 26.093 21.250 14.245 1.00 15.79 74 LYS C C 1
ATOM 2348 O O . LYS C 1 91 ? 25.983 20.883 15.408 1.00 15.17 74 LYS C O 1
ATOM 2354 N N . LEU C 1 92 ? 26.291 22.516 13.891 1.00 16.34 75 LEU C N 1
ATOM 2355 C CA . LEU C 1 92 ? 26.377 23.608 14.859 1.00 16.57 75 LEU C CA 1
ATOM 2356 C C . LEU C 1 92 ? 25.445 24.738 14.427 1.00 16.23 75 LEU C C 1
ATOM 2357 O O . LEU C 1 92 ? 25.461 25.142 13.268 1.00 16.04 75 LEU C O 1
ATOM 2362 N N . ASN C 1 93 ? 24.633 25.239 15.355 1.00 16.09 76 ASN C N 1
ATOM 2363 C CA . ASN C 1 93 ? 23.730 26.355 15.064 1.00 16.60 76 ASN C CA 1
ATOM 2364 C C . ASN C 1 93 ? 24.250 27.605 15.757 1.00 16.24 76 ASN C C 1
ATOM 2365 O O . ASN C 1 93 ? 24.512 27.577 16.960 1.00 15.88 76 ASN C O 1
ATOM 2370 N N . ILE C 1 94 ? 24.392 28.695 15.002 1.00 15.96 77 ILE C N 1
ATOM 2371 C CA . ILE C 1 94 ? 24.870 29.961 15.560 1.00 15.24 77 ILE C CA 1
ATOM 2372 C C . ILE C 1 94 ? 23.744 31.007 15.618 1.00 14.92 77 ILE C C 1
ATOM 2373 O O . ILE C 1 94 ? 23.119 31.332 14.598 1.00 14.20 77 ILE C O 1
ATOM 2378 N N . PHE C 1 95 ? 23.495 31.520 16.822 1.00 14.22 78 PHE C N 1
ATOM 2379 C CA . PHE C 1 95 ? 22.478 32.550 17.037 1.00 14.27 78 PHE C CA 1
ATOM 2380 C C . PHE C 1 95 ? 23.211 33.818 17.507 1.00 14.12 78 PHE C C 1
ATOM 2381 O O . PHE C 1 95 ? 23.904 33.808 18.537 1.00 14.09 78 PHE C O 1
ATOM 2389 N N . LEU C 1 96 ? 23.077 34.892 16.732 1.00 13.74 79 LEU C N 1
ATOM 2390 C CA . LEU C 1 96 ? 23.709 36.176 17.046 1.00 14.19 79 LEU C CA 1
ATOM 2391 C C . LEU C 1 96 ? 22.659 37.284 17.023 1.00 14.85 79 LEU C C 1
ATOM 2392 O O . LEU C 1 96 ? 21.781 37.304 16.154 1.00 14.66 79 LEU C O 1
ATOM 2397 N N . THR C 1 97 ? 22.725 38.188 17.992 1.00 15.62 80 THR C N 1
ATOM 2398 C CA . THR C 1 97 ? 21.810 39.318 18.002 1.00 16.93 80 THR C CA 1
ATOM 2399 C C . THR C 1 97 ? 22.356 40.332 17.001 1.00 17.35 80 THR C C 1
ATOM 2400 O O . THR C 1 97 ? 21.620 41.171 16.484 1.00 18.01 80 THR C O 1
ATOM 2404 N N . ASP C 1 98 ? 23.650 40.252 16.713 1.00 17.37 81 ASP C N 1
ATOM 2405 C CA . ASP C 1 98 ? 24.240 41.175 15.746 1.00 17.92 81 ASP C CA 1
ATOM 2406 C C . ASP C 1 98 ? 25.134 40.397 14.794 1.00 17.32 81 ASP C C 1
ATOM 2407 O O . ASP C 1 98 ? 26.212 39.960 15.167 1.00 18.07 81 ASP C O 1
ATOM 2412 N N . LEU C 1 99 ? 24.682 40.232 13.557 1.00 17.42 82 LEU C N 1
ATOM 2413 C CA . LEU C 1 99 ? 25.449 39.484 12.570 1.00 17.48 82 LEU C CA 1
ATOM 2414 C C . LEU C 1 99 ? 26.745 40.165 12.111 1.00 18.26 82 LEU C C 1
ATOM 2415 O O . LEU C 1 99 ? 27.574 39.540 11.441 1.00 18.51 82 LEU C O 1
ATOM 2420 N N . GLY C 1 100 ? 26.938 41.430 12.486 1.00 18.85 83 GLY C N 1
ATOM 2421 C CA . GLY C 1 100 ? 28.179 42.111 12.140 1.00 19.60 83 GLY C CA 1
ATOM 2422 C C . GLY C 1 100 ? 29.323 41.377 12.829 1.00 20.20 83 GLY C C 1
ATOM 2423 O O . GLY C 1 100 ? 30.487 41.532 12.475 1.00 20.32 83 GLY C O 1
ATOM 2424 N N . HIS C 1 101 ? 28.976 40.563 13.824 1.00 20.29 84 HIS C N 1
ATOM 2425 C CA . HIS C 1 101 ? 29.968 39.777 14.571 1.00 20.67 84 HIS C CA 1
ATOM 2426 C C . HIS C 1 101 ? 30.226 38.409 13.945 1.00 20.65 84 HIS C C 1
ATOM 2427 O O . HIS C 1 101 ? 30.944 37.595 14.513 1.00 20.68 84 HIS C O 1
ATOM 2434 N N . PHE C 1 102 ? 29.629 38.136 12.793 1.00 21.10 85 PHE C N 1
ATOM 2435 C CA . PHE C 1 102 ? 29.791 36.814 12.193 1.00 21.69 85 PHE C CA 1
ATOM 2436 C C . PHE C 1 102 ? 31.241 36.496 11.775 1.00 21.42 85 PHE C C 1
ATOM 2437 O O . PHE C 1 102 ? 31.713 35.387 12.008 1.00 20.56 85 PHE C O 1
ATOM 2445 N N . ALA C 1 103 ? 31.956 37.463 11.194 1.00 22.09 86 ALA C N 1
ATOM 2446 C CA . ALA C 1 103 ? 33.349 37.226 10.790 1.00 22.51 86 ALA C CA 1
ATOM 2447 C C . ALA C 1 103 ? 34.205 36.776 11.987 1.00 22.83 86 ALA C C 1
ATOM 2448 O O . ALA C 1 103 ? 35.034 35.865 11.867 1.00 23.05 86 ALA C O 1
ATOM 2450 N N . LYS C 1 104 ? 33.992 37.399 13.144 1.00 22.50 87 LYS C N 1
ATOM 2451 C CA . LYS C 1 104 ? 34.729 37.020 14.349 1.00 22.51 87 LYS C CA 1
ATOM 2452 C C . LYS C 1 104 ? 34.355 35.595 14.784 1.00 22.20 87 LYS C C 1
ATOM 2453 O O . LYS C 1 104 ? 35.216 34.848 15.264 1.00 22.32 87 LYS C O 1
ATOM 2459 N N . VAL C 1 105 ? 33.087 35.207 14.614 1.00 21.48 88 VAL C N 1
ATOM 2460 C CA . VAL C 1 105 ? 32.684 33.839 14.964 1.00 20.84 88 VAL C CA 1
ATOM 2461 C C . VAL C 1 105 ? 33.471 32.884 14.074 1.00 21.53 88 VAL C C 1
ATOM 2462 O O . VAL C 1 105 ? 34.050 31.916 14.559 1.00 20.66 88 VAL C O 1
ATOM 2466 N N . ASN C 1 106 ? 33.502 33.179 12.777 1.00 21.21 89 ASN C N 1
ATOM 2467 C CA . ASN C 1 106 ? 34.256 32.382 11.807 1.00 22.61 89 ASN C CA 1
ATOM 2468 C C . ASN C 1 106 ? 35.715 32.228 12.178 1.00 22.80 89 ASN C C 1
ATOM 2469 O O . ASN C 1 106 ? 36.274 31.124 12.140 1.00 22.09 89 ASN C O 1
ATOM 2474 N N . GLU C 1 107 ? 36.337 33.349 12.519 1.00 22.95 90 GLU C N 1
ATOM 2475 C CA . GLU C 1 107 ? 37.737 33.330 12.891 1.00 23.76 90 GLU C CA 1
ATOM 2476 C C . GLU C 1 107 ? 37.992 32.491 14.142 1.00 23.71 90 GLU C C 1
ATOM 2477 O O . GLU C 1 107 ? 38.851 31.613 14.137 1.00 24.00 90 GLU C O 1
ATOM 2483 N N . ILE C 1 108 ? 37.244 32.753 15.211 1.00 23.21 91 ILE C N 1
ATOM 2484 C CA . ILE C 1 108 ? 37.422 31.989 16.439 1.00 22.73 91 ILE C CA 1
ATOM 2485 C C . ILE C 1 108 ? 37.087 30.512 16.233 1.00 22.79 91 ILE C C 1
ATOM 2486 O O . ILE C 1 108 ? 37.762 29.634 16.776 1.00 22.83 91 ILE C O 1
ATOM 2499 N N . GLY C 1 110 ? 37.524 28.730 13.573 1.00 22.71 93 GLY C N 1
ATOM 2500 C CA . GLY C 1 110 ? 38.600 28.063 12.858 1.00 23.43 93 GLY C CA 1
ATOM 2501 C C . GLY C 1 110 ? 39.680 27.593 13.820 1.00 24.13 93 GLY C C 1
ATOM 2502 O O . GLY C 1 110 ? 40.458 26.686 13.510 1.00 23.63 93 GLY C O 1
ATOM 2503 N N . SER C 1 111 ? 39.725 28.206 15.000 1.00 24.00 94 SER C N 1
ATOM 2504 C CA . SER C 1 111 ? 40.726 27.830 15.991 1.00 23.94 94 SER C CA 1
ATOM 2505 C C . SER C 1 111 ? 40.236 26.660 16.847 1.00 23.17 94 SER C C 1
ATOM 2506 O O . SER C 1 111 ? 41.029 25.999 17.504 1.00 23.09 94 SER C O 1
ATOM 2509 N N . TYR C 1 112 ? 38.929 26.392 16.810 1.00 22.32 95 TYR C N 1
ATOM 2510 C CA . TYR C 1 112 ? 38.334 25.311 17.597 1.00 21.01 95 TYR C CA 1
ATOM 2511 C C . TYR C 1 112 ? 38.017 24.031 16.808 1.00 21.00 95 TYR C C 1
ATOM 2512 O O . TYR C 1 112 ? 37.842 22.954 17.392 1.00 20.59 95 TYR C O 1
ATOM 2521 N N . PHE C 1 113 ? 37.962 24.161 15.484 1.00 20.64 96 PHE C N 1
ATOM 2522 C CA . PHE C 1 113 ? 37.618 23.058 14.583 1.00 21.44 96 PHE C CA 1
ATOM 2523 C C . PHE C 1 113 ? 38.658 22.865 13.464 1.00 22.26 96 PHE C C 1
ATOM 2524 O O . PHE C 1 113 ? 39.377 23.787 13.092 1.00 22.70 96 PHE C O 1
ATOM 2532 N N . SER C 1 114 ? 38.732 21.658 12.922 1.00 22.68 97 SER C N 1
ATOM 2533 C CA . SER C 1 114 ? 39.596 21.395 11.775 1.00 23.58 97 SER C CA 1
ATOM 2534 C C . SER C 1 114 ? 38.807 20.453 10.878 1.00 23.21 97 SER C C 1
ATOM 2535 O O . SER C 1 114 ? 37.862 19.802 11.329 1.00 22.67 97 SER C O 1
ATOM 2538 N N . GLN C 1 115 ? 39.170 20.412 9.603 1.00 23.08 98 GLN C N 1
ATOM 2539 C CA . GLN C 1 115 ? 38.479 19.553 8.656 1.00 23.10 98 GLN C CA 1
ATOM 2540 C C . GLN C 1 115 ? 38.564 18.097 9.072 1.00 22.13 98 GLN C C 1
ATOM 2541 O O . GLN C 1 115 ? 39.563 17.664 9.635 1.00 21.94 98 GLN C O 1
ATOM 2547 N N . PRO C 1 116 ? 37.494 17.328 8.834 1.00 21.31 99 PRO C N 1
ATOM 2548 C CA . PRO C 1 116 ? 36.240 17.763 8.208 1.00 20.98 99 PRO C CA 1
ATOM 2549 C C . PRO C 1 116 ? 35.433 18.685 9.131 1.00 20.64 99 PRO C C 1
ATOM 2550 O O . PRO C 1 116 ? 35.211 18.362 10.296 1.00 20.00 99 PRO C O 1
ATOM 2554 N N . TYR C 1 117 ? 35.005 19.831 8.605 1.00 19.53 100 TYR C N 1
ATOM 2555 C CA . TYR C 1 117 ? 34.221 20.802 9.375 1.00 19.39 100 TYR C CA 1
ATOM 2556 C C . TYR C 1 117 ? 32.741 20.415 9.465 1.00 18.58 100 TYR C C 1
ATOM 2557 O O . TYR C 1 117 ? 32.204 19.773 8.569 1.00 18.33 100 TYR C O 1
ATOM 2566 N N . PRO C 1 118 ? 32.064 20.807 10.553 1.00 18.17 101 PRO C N 1
ATOM 2567 C CA . PRO C 1 118 ? 30.645 20.454 10.690 1.00 17.97 101 PRO C CA 1
ATOM 2568 C C . PRO C 1 118 ? 29.727 21.253 9.775 1.00 18.07 101 PRO C C 1
ATOM 2569 O O . PRO C 1 118 ? 30.143 22.251 9.201 1.00 17.46 101 PRO C O 1
ATOM 2573 N N . ALA C 1 119 ? 28.486 20.793 9.636 1.00 17.73 102 ALA C N 1
ATOM 2574 C CA . ALA C 1 119 ? 27.492 21.546 8.891 1.00 18.28 102 ALA C CA 1
ATOM 2575 C C . ALA C 1 119 ? 27.111 22.637 9.873 1.00 18.71 102 ALA C C 1
ATOM 2576 O O . ALA C 1 119 ? 27.298 22.460 11.075 1.00 19.64 102 ALA C O 1
ATOM 2578 N N . ARG C 1 120 ? 26.599 23.765 9.395 1.00 18.96 103 ARG C N 1
ATOM 2579 C CA . ARG C 1 120 ? 26.158 24.783 10.341 1.00 18.59 103 ARG C CA 1
ATOM 2580 C C . ARG C 1 120 ? 25.101 25.701 9.738 1.00 18.29 103 ARG C C 1
ATOM 2581 O O . ARG C 1 120 ? 24.906 25.731 8.522 1.00 18.37 103 ARG C O 1
ATOM 2589 N N . ALA C 1 121 ? 24.391 26.407 10.615 1.00 17.14 104 ALA C N 1
ATOM 2590 C CA . ALA C 1 121 ? 23.375 27.371 10.216 1.00 15.94 104 ALA C CA 1
ATOM 2591 C C . ALA C 1 121 ? 23.697 28.589 11.059 1.00 15.52 104 ALA C C 1
ATOM 2592 O O . ALA C 1 121 ? 24.308 28.462 12.122 1.00 14.58 104 ALA C O 1
ATOM 2594 N N . ALA C 1 122 ? 23.300 29.767 10.592 1.00 14.80 105 ALA C N 1
ATOM 2595 C CA . ALA C 1 122 ? 23.602 30.987 11.326 1.00 14.07 105 ALA C CA 1
ATOM 2596 C C . ALA C 1 122 ? 22.497 31.997 11.068 1.00 13.58 105 ALA C C 1
ATOM 2597 O O . ALA C 1 122 ? 22.225 32.331 9.924 1.00 13.23 105 ALA C O 1
ATOM 2599 N N . ILE C 1 123 ? 21.861 32.476 12.132 1.00 13.46 106 ILE C N 1
ATOM 2600 C CA . ILE C 1 123 ? 20.775 33.439 11.998 1.00 13.67 106 ILE C CA 1
ATOM 2601 C C . ILE C 1 123 ? 20.903 34.615 12.969 1.00 14.08 106 ILE C C 1
ATOM 2602 O O . ILE C 1 123 ? 21.513 34.501 14.035 1.00 13.04 106 ILE C O 1
ATOM 2607 N N . GLY C 1 124 ? 20.310 35.743 12.576 1.00 14.73 107 GLY C N 1
ATOM 2608 C CA . GLY C 1 124 ? 20.277 36.930 13.414 1.00 15.32 107 GLY C CA 1
ATOM 2609 C C . GLY C 1 124 ? 18.982 36.904 14.214 1.00 15.57 107 GLY C C 1
ATOM 2610 O O . GLY C 1 124 ? 17.891 36.924 13.635 1.00 15.23 107 GLY C O 1
ATOM 2611 N N . VAL C 1 125 ? 19.095 36.837 15.538 1.00 15.40 108 VAL C N 1
ATOM 2612 C CA . VAL C 1 125 ? 17.912 36.778 16.390 1.00 16.03 108 VAL C CA 1
ATOM 2613 C C . VAL C 1 125 ? 17.580 38.141 17.020 1.00 16.94 108 VAL C C 1
ATOM 2614 O O . VAL C 1 125 ? 18.424 39.031 17.064 1.00 17.74 108 VAL C O 1
ATOM 2618 N N . ALA C 1 126 ? 16.350 38.311 17.497 1.00 17.46 109 ALA C N 1
ATOM 2619 C CA . ALA C 1 126 ? 15.963 39.581 18.104 1.00 17.83 109 ALA C CA 1
ATOM 2620 C C . ALA C 1 126 ? 16.557 39.733 19.507 1.00 17.62 109 ALA C C 1
ATOM 2621 O O . ALA C 1 126 ? 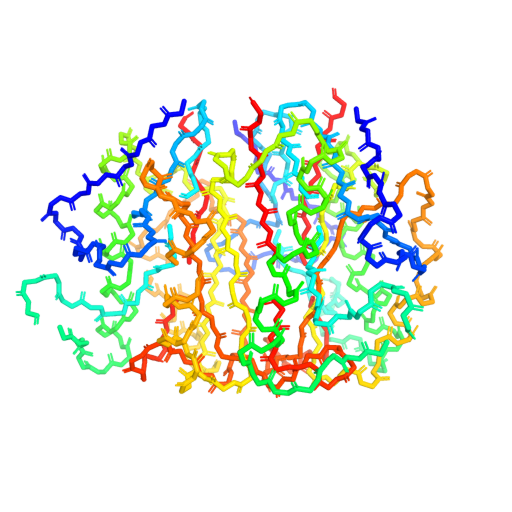16.898 40.841 19.920 1.00 18.78 109 ALA C O 1
ATOM 2623 N N . ALA C 1 127 ? 16.696 38.622 20.229 1.00 16.60 110 ALA C N 1
ATOM 2624 C CA . ALA C 1 127 ? 17.229 38.655 21.584 1.00 15.83 110 ALA C CA 1
ATOM 2625 C C . ALA C 1 127 ? 17.683 37.270 22.048 1.00 15.31 110 ALA C C 1
ATOM 2626 O O . ALA C 1 127 ? 17.235 36.256 21.519 1.00 15.11 110 ALA C O 1
ATOM 2628 N N . LEU C 1 128 ? 18.571 37.235 23.040 1.00 13.96 111 LEU C N 1
ATOM 2629 C CA . LEU C 1 128 ? 19.064 35.973 23.598 1.00 15.00 111 LEU C CA 1
ATOM 2630 C C . LEU C 1 128 ? 18.904 35.964 25.112 1.00 15.50 111 LEU C C 1
ATOM 2631 O O . LEU C 1 128 ? 18.837 37.024 25.737 1.00 16.26 111 LEU C O 1
ATOM 2636 N N . PRO C 1 129 ? 18.799 34.772 25.718 1.00 16.36 112 PRO C N 1
ATOM 2637 C CA . PRO C 1 129 ? 18.645 34.697 27.176 1.00 16.32 112 PRO C CA 1
ATOM 2638 C C . PRO C 1 129 ? 19.745 35.494 27.903 1.00 16.85 112 PRO C C 1
ATOM 2639 O O . PRO C 1 129 ? 20.906 35.500 27.472 1.00 17.17 112 PRO C O 1
ATOM 2643 N N . ARG C 1 130 ? 19.376 36.168 28.990 1.00 16.39 113 ARG C N 1
ATOM 2644 C CA . ARG C 1 130 ? 20.319 36.944 29.810 1.00 16.55 113 ARG C CA 1
ATOM 2645 C C . ARG C 1 130 ? 20.985 38.139 29.137 1.00 16.51 113 ARG C C 1
ATOM 2646 O O . ARG C 1 130 ? 21.834 38.792 29.743 1.00 17.09 113 ARG C O 1
ATOM 2654 N N . GLY C 1 131 ? 20.612 38.435 27.898 1.00 16.56 114 GLY C N 1
ATOM 2655 C CA . GLY C 1 131 ? 21.234 39.545 27.190 1.00 16.18 114 GLY C CA 1
ATOM 2656 C C . GLY C 1 131 ? 22.521 39.107 26.501 1.00 16.60 114 GLY C C 1
ATOM 2657 O O . GLY C 1 131 ? 23.329 39.939 26.094 1.00 16.90 114 GLY C O 1
ATOM 2658 N N . ALA C 1 132 ? 22.711 37.800 26.361 1.00 16.55 115 ALA C N 1
ATOM 2659 C CA . ALA C 1 132 ? 23.898 37.274 25.682 1.00 16.98 115 ALA C CA 1
ATOM 2660 C C . ALA C 1 132 ? 23.930 37.759 24.234 1.00 16.56 115 ALA C C 1
ATOM 2661 O O . ALA C 1 132 ? 22.887 37.973 23.626 1.00 17.08 115 ALA C O 1
ATOM 2663 N N . GLN C 1 133 ? 25.123 37.935 23.683 1.00 16.69 116 GLN C N 1
ATOM 2664 C CA . GLN C 1 133 ? 25.242 38.375 22.297 1.00 16.89 116 GLN C CA 1
ATOM 2665 C C . GLN C 1 133 ? 25.290 37.176 21.370 1.00 15.69 116 GLN C C 1
ATOM 2666 O O . GLN C 1 133 ? 25.062 37.292 20.169 1.00 15.09 116 GLN C O 1
ATOM 2672 N N . VAL C 1 134 ? 25.605 36.019 21.933 1.00 15.79 117 VAL C N 1
ATOM 2673 C CA . VAL C 1 134 ? 25.722 34.820 21.123 1.00 14.63 117 VAL C CA 1
ATOM 2674 C C . VAL C 1 134 ? 25.260 33.581 21.884 1.00 14.44 117 VAL C C 1
ATOM 2675 O O . VAL C 1 134 ? 25.349 33.514 23.108 1.00 13.88 117 VAL C O 1
ATOM 2679 N N . GLU C 1 135 ? 24.695 32.632 21.148 1.00 14.52 118 GLU C N 1
ATOM 2680 C CA . GLU C 1 135 ? 24.282 31.346 21.697 1.00 14.63 118 GLU C CA 1
ATOM 2681 C C . GLU C 1 135 ? 24.550 30.351 20.586 1.00 14.25 118 GLU C C 1
ATOM 2682 O O . GLU C 1 135 ? 24.416 30.680 19.415 1.00 13.76 118 GLU C O 1
ATOM 2696 N N . ASP C 1 137 ? 24.181 25.894 19.700 1.00 16.97 120 ASP C N 1
ATOM 2697 C CA . ASP C 1 137 ? 23.930 24.523 20.118 1.00 17.59 120 ASP C CA 1
ATOM 2698 C C . ASP C 1 137 ? 24.540 23.602 19.070 1.00 18.37 120 ASP C C 1
ATOM 2699 O O . ASP C 1 137 ? 24.975 24.058 18.012 1.00 18.00 120 ASP C O 1
ATOM 2704 N N . ALA C 1 138 ? 24.603 22.316 19.378 1.00 19.22 121 ALA C N 1
ATOM 2705 C CA . ALA C 1 138 ? 25.278 21.396 18.482 1.00 20.07 121 ALA C CA 1
ATOM 2706 C C . ALA C 1 138 ? 24.815 19.964 18.617 1.00 20.71 121 ALA C C 1
ATOM 2707 O O . ALA C 1 138 ? 24.205 19.586 19.618 1.00 20.93 121 ALA C O 1
ATOM 2709 N N . ILE C 1 139 ? 25.104 19.172 17.587 1.00 21.13 122 ILE C N 1
ATOM 2710 C CA . ILE C 1 139 ? 24.810 17.745 17.607 1.00 21.82 122 ILE C CA 1
ATOM 2711 C C . ILE C 1 139 ? 26.145 17.043 17.368 1.00 22.52 122 ILE C C 1
ATOM 2712 O O . ILE C 1 139 ? 26.908 17.425 16.475 1.00 21.12 122 ILE C O 1
ATOM 2717 N N . LEU C 1 140 ? 26.427 16.054 18.212 1.00 23.46 123 LEU C N 1
ATOM 2718 C CA . LEU C 1 140 ? 27.637 15.237 18.132 1.00 25.17 123 LEU C CA 1
ATOM 2719 C C . LEU C 1 140 ? 27.233 13.813 17.801 1.00 26.02 123 LEU C C 1
ATOM 2720 O O . LEU C 1 140 ? 26.241 13.323 18.328 1.00 25.89 123 LEU C O 1
ATOM 2725 N N . VAL C 1 141 ? 27.997 13.156 16.936 1.00 27.64 124 VAL C N 1
ATOM 2726 C CA . VAL C 1 141 ? 27.767 11.742 16.678 1.00 28.90 124 VAL C CA 1
ATOM 2727 C C . VAL C 1 141 ? 29.081 11.098 17.103 1.00 30.65 124 VAL C C 1
ATOM 2728 O O . VAL C 1 141 ? 30.126 11.377 16.524 1.00 30.26 124 VAL C O 1
ATOM 2732 N N . ILE C 1 142 ? 29.025 10.289 18.158 1.00 33.44 125 ILE C N 1
ATOM 2733 C CA . ILE C 1 142 ? 30.224 9.636 18.674 1.00 36.34 125 ILE C CA 1
ATOM 2734 C C . ILE C 1 142 ? 30.497 8.353 17.902 1.00 38.14 125 ILE C C 1
ATOM 2735 O O . ILE C 1 142 ? 29.664 7.449 17.895 1.00 39.00 125 ILE C O 1
ATOM 2740 N N . GLU C 1 143 ? 31.655 8.288 17.247 1.00 39.98 126 GLU C N 1
ATOM 2741 C CA . GLU C 1 143 ? 32.083 7.096 16.506 1.00 41.93 126 GLU C CA 1
ATOM 2742 C C . GLU C 1 143 ? 31.039 5.976 16.444 1.00 42.14 126 GLU C C 1
ATOM 2743 O O . GLU C 1 143 ? 31.261 4.892 17.013 1.00 42.97 126 GLU C O 1
#

Radius of gyration: 18.84 Å; Cα contacts (8 Å, |Δi|>4): 869; chains: 3; bounding box: 52×38×48 Å

Sequence (358 aa):
KTVITSDKAPAAIGPYSQAIKAGNTVYSGQIPLDPSTELVEGIEAQITQVFENLKSVAQAAGGSFKDIVKLNIFLTDLGHFAKVNEIGSYFSQPYPARAAIGVAALPRGAQVEDAILVIKTVITSDKAPAAIGPYSQAIKAGNTVYSGQIPLDPSTELVEGIEAQITQVFENLKSVAQAAGGSFKDIVKLNIFLTDLGHFAKVNEIGSYFSQPYPARAAIGVAALPRGAQVEDAILVIKTVITSDKAPAAIGPYSQAIKAGNTVYSGQIPLDPSTELVEGIEAQITQVFENLKSVAQAAGGSFKDIVKLNIFLTDLGHFAKVNEIGSYFSQPYPARAAIGVAALPRGAQVEDAILVIE

CATH classification: 3.30.1330.40

Secondary structure (DSSP, 8-state):
-EEE--TTSPP--SS--SEEEETTEE-----SB-TT--BPSSHHHHHHHHHHHHHHHHHHTT--GGGEEEEEEEES-GGGHHHHHH---S--SSPPEEEEEE-SB-GGG-SB--EEEE-/-EEE--SSSPP--SS--SEEEETTEE-----SB-S---BPSSHHHHHHHHHHHHHHHHHHTT--GGGEEEEEEEES-GGGHHHHHH---S--SSPPEEEEEE-SB-GGG-SB--EEEE-/-EEE--TTSPP--SS--SEEEETTEE-----SB-S---B--SHHHHHHHHHHHHHHHHHHTT--GGGEEEEEEEES-GGGHHHHHH---S--SSPPEEEEEE-SB-GGG-SB--EEEE--

InterPro domains:
  IPR006056 RidA family [TIGR00004] (3-124)
  IPR006175 YjgF/YER057c/UK114 family [PF01042] (10-124)
  IPR006175 YjgF/YER057c/UK114 family [PTHR11803] (5-124)
  IPR019897 RidA, conserved site [PS01094] (101-119)
  IPR035959 RutC-like superfamily [G3DSA:3.30.1330.40] (1-125)
  IPR035959 RutC-like superfamily [SSF55298] (1-125)

Organism: Pseudomonas syringae pv. tomato (strain ATCC BAA-871 / DC3000) (NCBI:txid223283)

Nearest PDB structures (foldseek):
  3k0t-assembly1_B  TM=1.005E+00  e=2.076E-25  Pseudomonas syringae pv. tomato
  3r0p-assembly2_C  TM=9.769E-01  e=2.209E-18  unc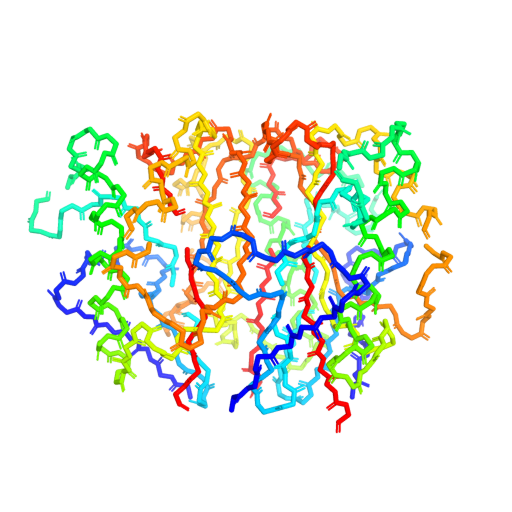ultured organism
  6l8p-assembly1_B  TM=9.759E-01  e=1.813E-17  Psychrobacter sp. MES7-P7E
  7kgc-assembly2_A  TM=9.613E-01  e=1.001E-13  Trichomonas vaginalis
  2dyy-assembly1_A  TM=9.641E-01  e=2.204E-13  Pyrococcus horikoshii

Solvent-accessible surface area: 14190 Å² total